Protein AF-A0A6P8HZR4-F1 (afdb_monomer)

Mean predicted aligned error: 15.95 Å

Solvent-accessible surface area (backbone atoms only — not comparable to full-atom values): 17659 Å² total; per-residue (Å²): 132,83,80,78,81,72,55,42,34,52,62,50,64,73,31,59,72,57,40,53,54,42,21,71,58,27,56,54,80,48,101,87,49,73,26,33,66,57,42,41,55,61,67,65,51,53,68,70,56,50,45,51,35,67,54,63,46,92,44,33,36,40,42,47,48,46,55,50,38,35,75,77,42,51,78,44,29,36,43,61,52,37,50,37,30,47,77,49,66,37,54,73,58,27,51,54,50,59,74,73,47,55,55,84,40,36,37,36,61,69,38,66,66,41,86,82,74,60,56,50,57,55,50,29,54,58,22,68,70,41,54,86,92,50,56,24,40,69,55,46,38,50,63,73,66,49,56,67,87,56,57,61,57,29,69,45,72,50,96,73,46,41,46,57,50,48,54,50,48,52,70,72,68,46,94,57,89,57,39,38,43,61,55,51,55,48,34,57,74,48,67,35,61,71,53,52,52,51,54,56,70,70,48,90,59,93,80,49,77,84,39,51,25,65,80,72,54,27,89,92,36,71,67,34,50,56,48,29,54,60,34,66,46,82,48,89,82,81,56,62,29,42,69,54,53,38,50,76,71,66,52,52,68,73,55,53,61,69,47,45,61,84,80,73,76,87,80,80,32,46,37,53,45,49,48,48,48,39,36,73,79,39,58,84,42,30,48,67,56,53,44,55,27,32,55,74,58,64,35,60,70,50,43,51,53,51,50,76,74,70,111

Foldseek 3Di:
DPPDPFAWLVVVLPPPVLLVLLLVQALDDDPPAHHLLLLLVLVVPDPVLLVVLLPPLVQQLLLVLLVVCCVPPQQDFLLLLLVLCVVQVVVVLSVVSVVQDPRRDGCCVCPNVDPDDCSVVVLSVPQSPDDPPHHHSLSSCVSVPNDPLVSLVSNPRDVQQLLLVLVVCCCVPDPDQDFPVLVLVLCVVLVPVVLNVLLVVQDPDPDRGHHRCCVRCPRPDPSVVSSSSSQPDPPPPPRHHSLSVCVSVVNDVVVSVVSDDPPDDPPSGSSSSSSVCCCVVPRRHGVVSSLVSCVVSVVVVSNVSSVVPPD

pLDDT: mean 78.87, std 14.11, range [32.41, 95.62]

Nearest PDB structures (foldseek):
  5m0j-assembly1_B  TM=1.256E-01  e=2.897E+00  Saccharomyces cerevisiae RM11-1a
  6ukj-assembly1_A  TM=1.061E-01  e=2.531E+00  Plasmodium falciparum 7G8
  7rtw-assembly1_B  TM=8.812E-02  e=4.154E+00  Mus musculus

Secondary structure (DSSP, 8-state):
-PPP-PPBHHHHHS-HHHHHHHHHHHS--BTTB--HHHHHHHTT--HHHHHHHH--GGG-HHHHHHHHHHHH-TT-BHHHHHHHHHHTT-HHHHHHHHHHS-TTSBHIIIIIS-SSS-HHHHHHHHHHS--TTS--HHHHHHHTT--HHHHHHHT-SSS--HHHHHHHHHHHH-SSPPBHHHHHHHHHHTT-HHHHHHHHHH--SS--TT-BHHHHS-TT-HHHHHHHHHHH---TTT---HHHHHHHTT--HHHHHHHS---S-TT--HHHHHHHHHHHH-TT-BHHHHHHHHHHTT-HHHHHHHHHHH-

Radius of gyration: 24.11 Å; Cα contacts (8 Å, |Δi|>4): 355; chains: 1; bounding box: 56×69×49 Å

Sequence (311 aa):
MPPKMSILIKCLNDNHSALEKLSKCLDREFPHIKCWLHFAEQMKIEKDVICQCRLYSEYSPTVKLFEFLKATRPELSVKELTSALEEMKRIDIQLMVFQTYKSEDKVSRVITDSCSDHVMDDIAQELDSASKPLGNWEKLAQNLGVPRDIYQRFAMYSDYNPTVALVRYLYTTSKKPILLKDFMDCFHKMGREDVLKKVKQIIKKEDMKDLNASEVLKVGSDDLQAIAVLLNEDIQGGVQGWRQLGNYFNVDSSIMDVLEPPKDKEVHSPTAKVISWLTAARPSTTIDDVAKALEKIKRYDALKILRSHFN

Organism: Actinia tenebrosa (NCBI:txid6105)

Structure (mmCIF, N/CA/C/O backbone):
data_AF-A0A6P8HZR4-F1
#
_entry.id   AF-A0A6P8HZR4-F1
#
loop_
_atom_site.group_PDB
_atom_site.id
_atom_site.type_symbol
_atom_site.label_atom_id
_atom_site.label_alt_id
_atom_site.label_comp_id
_atom_site.label_asym_id
_atom_site.label_entity_id
_atom_site.label_seq_id
_atom_site.pdbx_PDB_ins_code
_atom_site.Cartn_x
_atom_site.Cartn_y
_atom_site.Cartn_z
_atom_site.occupancy
_atom_site.B_iso_or_equiv
_atom_site.auth_seq_id
_atom_site.auth_comp_id
_atom_site.auth_asym_id
_atom_site.auth_atom_id
_atom_site.pdbx_PDB_model_num
ATOM 1 N N . MET A 1 1 ? 10.588 -47.885 -16.217 1.00 35.66 1 MET A N 1
ATOM 2 C CA . MET A 1 1 ? 10.689 -47.013 -15.026 1.00 35.66 1 MET A CA 1
ATOM 3 C C . MET A 1 1 ? 9.438 -46.155 -14.979 1.00 35.66 1 MET A C 1
ATOM 5 O O . MET A 1 1 ? 9.122 -45.581 -16.016 1.00 35.66 1 MET A O 1
ATOM 9 N N . PRO A 1 2 ? 8.694 -46.110 -13.863 1.00 32.41 2 PRO A N 1
ATOM 10 C CA . PRO A 1 2 ? 7.560 -45.201 -13.753 1.00 32.41 2 PRO A CA 1
ATOM 11 C C . PRO A 1 2 ? 8.075 -43.751 -13.804 1.00 32.41 2 PRO A C 1
ATOM 13 O O . PRO A 1 2 ? 9.174 -43.488 -13.305 1.00 32.41 2 PRO A O 1
ATOM 16 N N . PRO A 1 3 ? 7.341 -42.813 -14.424 1.00 40.09 3 PRO A N 1
ATOM 17 C CA . PRO A 1 3 ? 7.736 -41.412 -14.420 1.00 40.09 3 PRO A CA 1
ATOM 18 C C . PRO A 1 3 ? 7.732 -40.910 -12.971 1.00 40.09 3 PRO A C 1
ATOM 20 O O . PRO A 1 3 ? 6.750 -41.103 -12.253 1.00 40.09 3 PRO A O 1
ATOM 23 N N . LYS A 1 4 ? 8.834 -40.289 -12.525 1.00 50.50 4 LYS A N 1
ATOM 24 C CA . LYS A 1 4 ? 8.841 -39.490 -11.291 1.00 50.50 4 LYS A CA 1
ATOM 25 C C . LYS A 1 4 ? 7.658 -38.524 -11.390 1.00 50.50 4 LYS A C 1
ATOM 27 O O . LYS A 1 4 ? 7.623 -37.725 -12.322 1.00 50.50 4 LYS A O 1
ATOM 32 N N . MET A 1 5 ? 6.685 -38.629 -10.484 1.00 51.94 5 MET A N 1
ATOM 33 C CA . MET A 1 5 ? 5.627 -37.626 -10.363 1.00 51.94 5 MET A CA 1
ATOM 34 C C . MET A 1 5 ? 6.309 -36.284 -10.095 1.00 51.94 5 MET A C 1
ATOM 36 O O . MET A 1 5 ? 6.869 -36.074 -9.023 1.00 51.94 5 MET A O 1
ATOM 40 N N . SER A 1 6 ? 6.334 -35.414 -11.100 1.00 74.19 6 SER A N 1
ATOM 41 C CA . SER A 1 6 ? 6.896 -34.077 -10.974 1.00 74.19 6 SER A CA 1
ATOM 42 C C . SER A 1 6 ? 6.033 -33.271 -10.007 1.00 74.19 6 SER A C 1
ATOM 44 O O . SER A 1 6 ? 4.819 -33.170 -10.203 1.00 74.19 6 SER A O 1
ATOM 46 N N . ILE A 1 7 ? 6.644 -32.696 -8.974 1.00 87.94 7 ILE A N 1
ATOM 47 C CA . ILE A 1 7 ? 5.931 -31.867 -8.000 1.00 87.94 7 ILE A CA 1
ATOM 48 C C . ILE A 1 7 ? 5.425 -30.610 -8.716 1.00 87.94 7 ILE A C 1
ATOM 50 O O . ILE A 1 7 ? 6.193 -29.926 -9.395 1.00 87.94 7 ILE A O 1
ATOM 54 N N . LEU A 1 8 ? 4.131 -30.317 -8.587 1.00 91.44 8 LEU A N 1
ATOM 55 C CA . LEU A 1 8 ? 3.507 -29.156 -9.220 1.00 91.44 8 LEU A CA 1
ATOM 56 C C . LEU A 1 8 ? 3.901 -27.860 -8.505 1.00 91.44 8 LEU A C 1
ATOM 58 O O . LEU A 1 8 ? 4.108 -27.839 -7.292 1.00 91.44 8 LEU A O 1
ATOM 62 N N . ILE A 1 9 ? 3.921 -26.752 -9.247 1.00 90.31 9 ILE A N 1
ATOM 63 C CA . ILE A 1 9 ? 4.213 -25.410 -8.724 1.00 90.31 9 ILE A CA 1
ATOM 64 C C . ILE A 1 9 ? 3.269 -24.989 -7.591 1.00 90.31 9 ILE A C 1
ATOM 66 O O . ILE A 1 9 ? 3.672 -24.243 -6.701 1.00 90.31 9 ILE A O 1
ATOM 70 N N . LYS A 1 10 ? 2.049 -25.540 -7.558 1.00 88.88 10 LYS A N 1
ATOM 71 C CA . LYS A 1 10 ? 1.103 -25.337 -6.459 1.00 88.88 10 LYS A CA 1
ATOM 72 C C . LYS A 1 10 ? 1.717 -25.692 -5.099 1.00 88.88 10 LYS A C 1
ATOM 74 O O . LYS A 1 10 ? 1.516 -24.965 -4.139 1.00 88.88 10 LYS A O 1
ATOM 79 N N . CYS A 1 11 ? 2.539 -26.740 -5.021 1.00 88.81 11 CYS A N 1
ATOM 80 C CA . CYS A 1 11 ? 3.217 -27.114 -3.779 1.00 88.81 11 CYS A CA 1
ATOM 81 C C . CYS A 1 11 ? 4.237 -26.062 -3.314 1.00 88.81 11 CYS A C 1
ATOM 83 O O . CYS A 1 11 ? 4.460 -25.932 -2.114 1.00 88.81 11 CYS A O 1
ATOM 85 N N . LEU A 1 12 ? 4.848 -25.311 -4.240 1.00 87.56 12 LEU A N 1
ATOM 86 C CA . LEU A 1 12 ? 5.697 -24.164 -3.909 1.00 87.56 12 LEU A CA 1
ATOM 87 C C . LEU A 1 12 ? 4.858 -22.976 -3.430 1.00 87.56 12 LEU A C 1
ATOM 89 O O . LEU A 1 12 ? 5.234 -22.337 -2.454 1.00 87.56 12 LEU A O 1
ATOM 93 N N . ASN A 1 13 ? 3.723 -22.714 -4.082 1.00 83.62 13 ASN A N 1
ATOM 94 C CA . ASN A 1 13 ? 2.803 -21.647 -3.693 1.00 83.62 13 ASN A CA 1
ATOM 95 C C . ASN A 1 13 ? 2.197 -21.870 -2.294 1.00 83.62 13 ASN A C 1
ATOM 97 O O . ASN A 1 13 ? 2.087 -20.930 -1.515 1.00 83.62 13 ASN A O 1
ATOM 101 N N . ASP A 1 14 ? 1.864 -23.119 -1.960 1.00 83.75 14 ASP A N 1
ATOM 102 C CA . ASP A 1 14 ? 1.258 -23.496 -0.677 1.00 83.75 14 ASP A CA 1
ATOM 103 C C . ASP A 1 14 ? 2.305 -23.624 0.459 1.00 83.75 14 ASP A C 1
ATOM 105 O O . ASP A 1 14 ? 1.958 -23.683 1.639 1.00 83.75 14 ASP A O 1
ATOM 109 N N . ASN A 1 15 ? 3.606 -23.659 0.136 1.00 84.69 15 ASN A N 1
ATOM 110 C CA . ASN A 1 15 ? 4.687 -23.741 1.121 1.00 84.69 15 ASN A CA 1
ATOM 111 C C . ASN A 1 15 ? 5.247 -22.350 1.445 1.00 84.69 15 ASN A C 1
ATOM 113 O O . ASN A 1 15 ? 6.268 -21.926 0.895 1.00 84.69 15 ASN A O 1
ATOM 117 N N . HIS A 1 16 ? 4.606 -21.670 2.396 1.00 78.38 16 HIS A N 1
ATOM 118 C CA . HIS A 1 16 ? 4.969 -20.311 2.811 1.00 78.38 16 HIS A CA 1
ATOM 119 C C . HIS A 1 16 ? 6.457 -20.148 3.162 1.00 78.38 16 HIS A C 1
ATOM 121 O O . HIS A 1 16 ? 7.080 -19.184 2.732 1.00 78.38 16 HIS A O 1
ATOM 127 N N . SER A 1 17 ? 7.067 -21.111 3.866 1.00 80.62 17 SER A N 1
ATOM 128 C CA . SER A 1 17 ? 8.484 -21.020 4.259 1.00 80.62 17 SER A CA 1
ATOM 129 C C . SER A 1 17 ? 9.438 -21.098 3.064 1.00 80.62 17 SER A C 1
ATOM 131 O O . SER A 1 17 ? 10.440 -20.379 3.015 1.00 80.62 17 SER A O 1
ATOM 133 N N . ALA A 1 18 ? 9.149 -21.973 2.097 1.00 84.19 18 ALA A N 1
ATOM 134 C CA . ALA A 1 18 ? 9.956 -22.089 0.888 1.00 84.19 18 ALA A CA 1
ATOM 135 C C . ALA A 1 18 ? 9.795 -20.850 -0.002 1.00 84.19 18 ALA A C 1
ATOM 137 O O . ALA A 1 18 ? 10.793 -20.319 -0.493 1.00 84.19 18 ALA A O 1
ATOM 138 N N . LEU A 1 19 ? 8.554 -20.378 -0.163 1.00 83.69 19 LEU A N 1
ATOM 139 C CA . LEU A 1 19 ? 8.232 -19.207 -0.967 1.00 83.69 19 LEU A CA 1
ATOM 140 C C . LEU A 1 19 ? 8.875 -17.945 -0.393 1.00 83.69 19 LEU A C 1
ATOM 142 O O . LEU A 1 19 ? 9.585 -17.259 -1.111 1.00 83.69 19 LEU A O 1
ATOM 146 N N . GLU A 1 20 ? 8.745 -17.695 0.909 1.00 78.19 20 GLU A N 1
ATOM 147 C CA . GLU A 1 20 ? 9.327 -16.525 1.574 1.00 78.19 20 GLU A CA 1
ATOM 148 C C . GLU A 1 20 ? 10.859 -16.474 1.433 1.00 78.19 20 GLU A C 1
ATOM 150 O O . GLU A 1 20 ? 11.440 -15.426 1.132 1.00 78.19 20 GLU A O 1
ATOM 155 N N . LYS A 1 21 ? 11.545 -17.611 1.615 1.00 79.12 21 LYS A N 1
ATOM 156 C CA . LYS A 1 21 ? 13.003 -17.689 1.430 1.00 79.12 21 LYS A CA 1
ATOM 157 C C . LYS A 1 21 ? 13.397 -17.446 -0.024 1.00 79.12 21 LYS A C 1
ATOM 159 O O . LYS A 1 21 ? 14.390 -16.761 -0.274 1.00 79.12 21 LYS A O 1
ATOM 164 N N . LEU A 1 22 ? 12.637 -17.998 -0.969 1.00 83.69 22 LEU A N 1
ATOM 165 C CA . LEU A 1 22 ? 12.868 -17.814 -2.399 1.00 83.69 22 LEU A CA 1
ATOM 166 C C . LEU A 1 22 ? 12.647 -16.352 -2.814 1.00 83.69 22 LEU A C 1
ATOM 168 O O . LEU A 1 22 ? 13.480 -15.782 -3.513 1.00 83.69 22 LEU A O 1
ATOM 172 N N . SER A 1 23 ? 11.590 -15.728 -2.305 1.00 80.69 23 SER A N 1
ATOM 173 C CA . SER A 1 23 ? 11.267 -14.310 -2.451 1.00 80.69 23 SER A CA 1
ATOM 174 C C . SER A 1 23 ? 12.395 -13.415 -1.947 1.00 80.69 23 SER A C 1
ATOM 176 O O . SER A 1 23 ? 13.003 -12.684 -2.723 1.00 80.69 23 SER A O 1
ATOM 178 N N . LYS A 1 24 ? 12.812 -13.567 -0.683 1.00 74.88 24 LYS A N 1
ATOM 179 C CA . LYS A 1 24 ? 13.938 -12.804 -0.103 1.00 74.88 24 LYS A CA 1
ATOM 180 C C . LYS A 1 24 ? 15.238 -12.940 -0.901 1.00 74.88 24 LYS A C 1
ATOM 182 O O . LYS A 1 24 ? 16.079 -12.040 -0.875 1.00 74.88 24 LYS A O 1
ATOM 187 N N . CYS A 1 25 ? 15.412 -14.074 -1.572 1.00 77.88 25 CYS A N 1
ATOM 188 C CA . CYS A 1 25 ? 16.560 -14.379 -2.409 1.00 77.88 25 CYS A CA 1
ATOM 189 C C . CYS A 1 25 ? 16.471 -13.673 -3.776 1.00 77.88 25 CYS A C 1
ATOM 191 O O . CYS A 1 25 ? 17.450 -13.066 -4.211 1.00 77.88 25 CYS A O 1
ATOM 193 N N . LEU A 1 26 ? 15.328 -13.734 -4.460 1.00 79.31 26 LEU A N 1
ATOM 194 C CA . LEU A 1 26 ? 15.177 -13.278 -5.848 1.00 79.31 26 LEU A CA 1
ATOM 195 C C . LEU A 1 26 ? 14.685 -11.836 -5.994 1.00 79.31 26 LEU A C 1
ATOM 197 O O . LEU A 1 26 ? 15.024 -11.195 -6.987 1.00 79.31 26 LEU A O 1
ATOM 201 N N . ASP A 1 27 ? 13.937 -11.320 -5.023 1.00 75.94 27 ASP A N 1
ATOM 202 C CA . ASP A 1 27 ? 13.337 -9.982 -5.088 1.00 75.94 27 ASP A CA 1
ATOM 203 C C . ASP A 1 27 ? 14.374 -8.862 -4.943 1.00 75.94 27 ASP A C 1
ATOM 205 O O . ASP A 1 27 ? 14.131 -7.734 -5.354 1.00 75.94 27 ASP A O 1
ATOM 209 N N . ARG A 1 28 ? 15.554 -9.160 -4.385 1.00 61.59 28 ARG A N 1
ATOM 210 C CA . ARG A 1 28 ? 16.640 -8.182 -4.271 1.00 61.59 28 ARG A CA 1
ATOM 211 C C . ARG A 1 28 ? 17.344 -7.998 -5.609 1.00 61.59 28 ARG A C 1
ATOM 213 O O . ARG A 1 28 ? 17.929 -8.940 -6.149 1.00 61.59 28 ARG A O 1
ATOM 220 N N . GLU A 1 29 ? 17.345 -6.766 -6.097 1.00 59.44 29 GLU A N 1
ATOM 221 C CA . GLU A 1 29 ? 18.035 -6.384 -7.323 1.00 59.44 29 GLU A CA 1
ATOM 222 C C . GLU A 1 29 ? 19.455 -5.909 -7.006 1.00 59.44 29 GLU A C 1
ATOM 224 O O . GLU A 1 29 ? 19.665 -5.001 -6.205 1.00 59.44 29 GLU A O 1
ATOM 229 N N . PHE A 1 30 ? 20.450 -6.550 -7.621 1.00 48.81 30 PHE A N 1
ATOM 230 C CA . PHE A 1 30 ? 21.843 -6.114 -7.565 1.00 48.81 30 PHE A CA 1
ATOM 231 C C . PHE A 1 30 ? 22.369 -5.955 -8.996 1.00 48.81 30 PHE A C 1
ATOM 233 O O . PHE A 1 30 ? 22.060 -6.807 -9.833 1.00 48.81 30 PHE A O 1
ATOM 240 N N . PRO A 1 31 ? 23.239 -4.967 -9.284 1.00 44.25 31 PRO A N 1
ATOM 241 C CA . PRO A 1 31 ? 23.708 -4.667 -10.646 1.00 44.25 31 PRO A CA 1
ATOM 242 C C . PRO A 1 31 ? 24.315 -5.847 -11.426 1.00 44.25 31 PRO A C 1
ATOM 244 O O . PRO A 1 31 ? 24.353 -5.839 -12.655 1.00 44.25 31 PRO A O 1
ATOM 247 N N . HIS A 1 32 ? 24.799 -6.879 -10.729 1.00 64.44 32 HIS A N 1
ATOM 248 C CA . HIS A 1 32 ? 25.482 -8.027 -11.333 1.00 64.44 32 HIS A CA 1
ATOM 249 C C . HIS A 1 32 ? 24.846 -9.382 -10.989 1.00 64.44 32 HIS A C 1
ATOM 251 O O . HIS A 1 32 ? 25.402 -10.422 -11.340 1.00 64.44 32 HIS A O 1
ATOM 257 N N . ILE A 1 33 ? 23.683 -9.397 -10.324 1.00 58.59 33 ILE A N 1
ATOM 258 C CA . ILE A 1 33 ? 22.990 -10.631 -9.930 1.00 58.59 33 ILE A CA 1
ATOM 259 C C . ILE A 1 33 ? 21.597 -10.640 -10.552 1.00 58.59 33 ILE A C 1
ATOM 261 O O . ILE A 1 33 ? 20.818 -9.705 -10.406 1.00 58.59 33 ILE A O 1
ATOM 265 N N . LYS A 1 34 ? 21.270 -11.730 -11.248 1.00 74.31 34 LYS A N 1
ATOM 266 C CA . LYS A 1 34 ? 19.967 -11.909 -11.891 1.00 74.31 34 LYS A CA 1
ATOM 267 C C . LYS A 1 34 ? 18.861 -12.069 -10.835 1.00 74.31 34 LYS A C 1
ATOM 269 O O . LYS A 1 34 ? 18.931 -12.966 -9.997 1.00 74.31 34 LYS A O 1
ATOM 274 N N . CYS A 1 35 ? 17.867 -11.187 -10.866 1.00 79.69 35 CYS A N 1
ATOM 275 C CA . CYS A 1 35 ? 16.742 -11.117 -9.924 1.00 79.69 35 CYS A CA 1
ATOM 276 C C . CYS A 1 35 ? 15.463 -11.809 -10.445 1.00 79.69 35 CYS A C 1
ATOM 278 O O . CYS A 1 35 ? 15.474 -12.475 -11.485 1.00 79.69 35 CYS A O 1
ATOM 280 N N . TRP A 1 36 ? 14.359 -11.620 -9.720 1.00 87.06 36 TRP A N 1
ATOM 281 C CA . TRP A 1 36 ? 13.009 -12.095 -10.034 1.00 87.06 36 TRP A CA 1
ATOM 282 C C . TRP A 1 36 ? 12.555 -11.769 -11.468 1.00 87.06 36 TRP A C 1
ATOM 284 O O . TRP A 1 36 ? 11.903 -12.598 -12.098 1.00 87.06 36 TRP A O 1
ATOM 294 N N . LEU A 1 37 ? 12.940 -10.608 -12.015 1.00 82.69 37 LEU A N 1
ATOM 295 C CA . LEU A 1 37 ? 12.569 -10.189 -13.370 1.00 82.69 37 LEU A CA 1
ATOM 296 C C . LEU A 1 37 ? 13.108 -11.172 -14.411 1.00 82.69 37 LEU A C 1
ATOM 298 O O . LEU A 1 37 ? 12.375 -11.687 -15.249 1.00 82.69 37 LEU A O 1
ATOM 302 N N . HIS A 1 38 ? 14.390 -11.504 -14.290 1.00 88.00 38 HIS A N 1
ATOM 303 C CA . HIS A 1 38 ? 15.059 -12.453 -15.173 1.00 88.00 38 HIS A CA 1
ATOM 304 C C . HIS A 1 38 ? 14.497 -13.866 -15.008 1.00 88.00 38 HIS A C 1
ATOM 306 O O . HIS A 1 38 ? 14.437 -14.635 -15.967 1.00 88.00 38 HIS A O 1
ATOM 312 N N . PHE A 1 39 ? 14.077 -14.219 -13.790 1.00 92.12 39 PHE A N 1
ATOM 313 C CA . PHE A 1 39 ? 13.358 -15.463 -13.544 1.00 92.12 39 PHE A CA 1
ATOM 314 C C . PHE A 1 39 ? 12.008 -15.480 -14.284 1.00 92.12 39 PHE A C 1
ATOM 316 O O . PHE A 1 39 ? 11.718 -16.451 -14.982 1.00 92.12 39 PHE A O 1
ATOM 323 N N . ALA A 1 40 ? 11.225 -14.402 -14.214 1.00 86.25 40 ALA A N 1
ATOM 324 C CA . ALA A 1 40 ? 9.943 -14.277 -14.907 1.00 86.25 40 ALA A CA 1
ATOM 325 C C . ALA A 1 40 ? 10.095 -14.338 -16.440 1.00 86.25 40 ALA A C 1
ATOM 327 O O . ALA A 1 40 ? 9.369 -15.076 -17.113 1.00 86.25 40 ALA A O 1
ATOM 328 N N . GLU A 1 41 ? 11.097 -13.648 -16.989 1.00 87.38 41 GLU A N 1
ATOM 329 C CA . GLU A 1 41 ? 11.461 -13.718 -18.410 1.00 87.38 41 GLU A CA 1
ATOM 330 C C . GLU A 1 41 ? 11.858 -15.142 -18.821 1.00 87.38 41 GLU A C 1
ATOM 332 O O . GLU A 1 41 ? 11.417 -15.656 -19.852 1.00 87.38 41 GLU A O 1
ATOM 337 N N . GLN A 1 42 ? 12.645 -15.830 -17.989 1.00 94.88 42 GLN A N 1
ATOM 338 C CA . GLN A 1 42 ? 13.072 -17.201 -18.257 1.00 94.88 42 GLN A CA 1
ATOM 339 C C . GLN A 1 42 ? 11.909 -18.203 -18.203 1.00 94.88 42 GLN A C 1
ATOM 341 O O . GLN A 1 42 ? 11.916 -19.190 -18.951 1.00 94.88 42 GLN A O 1
ATOM 346 N N . MET A 1 43 ? 10.906 -17.928 -17.369 1.00 90.62 43 MET A N 1
ATOM 347 C CA . MET A 1 43 ? 9.628 -18.643 -17.320 1.00 90.62 43 MET A CA 1
ATOM 348 C C . MET A 1 43 ? 8.685 -18.256 -18.470 1.00 90.62 43 MET A C 1
ATOM 350 O O . MET A 1 43 ? 7.580 -18.794 -18.563 1.00 90.62 43 MET A O 1
ATOM 354 N N . LYS A 1 44 ? 9.120 -17.383 -19.390 1.00 91.06 44 LYS A N 1
ATOM 355 C CA . LYS A 1 44 ? 8.351 -16.911 -20.551 1.00 91.06 44 LYS A CA 1
ATOM 356 C C . LYS A 1 44 ? 7.009 -16.310 -20.138 1.00 91.06 44 LYS A C 1
ATOM 358 O O . LYS A 1 44 ? 5.975 -16.645 -20.720 1.00 91.06 44 LYS A O 1
ATOM 363 N N . ILE A 1 45 ? 7.008 -15.525 -19.069 1.00 78.94 45 ILE A N 1
ATOM 364 C CA . ILE A 1 45 ? 5.832 -14.761 -18.652 1.00 78.94 45 ILE A CA 1
ATOM 365 C C . ILE A 1 45 ? 5.691 -13.568 -19.600 1.00 78.94 45 ILE A C 1
ATOM 367 O O . ILE A 1 45 ? 6.690 -12.997 -20.040 1.00 78.94 45 ILE A O 1
ATOM 371 N N . GLU A 1 46 ? 4.458 -13.259 -19.989 1.00 71.75 46 GLU A N 1
ATOM 372 C CA . GLU A 1 46 ? 4.167 -12.173 -20.925 1.00 71.75 46 GLU A CA 1
ATOM 373 C C . GLU A 1 46 ? 4.523 -10.818 -20.300 1.00 71.75 46 GLU A C 1
ATOM 375 O O . GLU A 1 46 ? 4.491 -10.657 -19.079 1.00 71.75 46 GLU A O 1
ATOM 380 N N . LYS A 1 47 ? 4.938 -9.846 -21.122 1.00 59.28 47 LYS A N 1
ATOM 381 C CA . LYS A 1 47 ? 5.483 -8.574 -20.619 1.00 59.28 47 LYS A CA 1
ATOM 382 C C . LYS A 1 47 ? 4.462 -7.776 -19.812 1.00 59.28 47 LYS A C 1
ATOM 384 O O . LYS A 1 47 ? 4.837 -7.161 -18.828 1.00 59.28 47 LYS A O 1
ATOM 389 N N . ASP A 1 48 ? 3.199 -7.808 -20.209 1.00 48.19 48 ASP A N 1
ATOM 390 C CA . ASP A 1 48 ? 2.069 -7.213 -19.493 1.00 48.19 48 ASP A CA 1
ATOM 391 C C . ASP A 1 48 ? 1.863 -7.853 -18.111 1.00 48.19 48 ASP A C 1
ATOM 393 O O . ASP A 1 48 ? 1.657 -7.145 -17.130 1.00 48.19 48 ASP A O 1
ATOM 397 N N . VAL A 1 49 ? 2.015 -9.173 -17.996 1.00 55.22 49 VAL A N 1
ATOM 398 C CA . VAL A 1 49 ? 1.953 -9.892 -16.717 1.00 55.22 49 VAL A CA 1
ATOM 399 C C . VAL A 1 49 ? 3.198 -9.635 -15.868 1.00 55.22 49 VAL A C 1
ATOM 401 O O . VAL A 1 49 ? 3.092 -9.482 -14.653 1.00 55.22 49 VAL A O 1
ATOM 404 N N . ILE A 1 50 ? 4.387 -9.556 -16.473 1.00 58.91 50 ILE A N 1
ATOM 405 C CA . ILE A 1 50 ? 5.612 -9.136 -15.775 1.00 58.91 50 ILE A CA 1
ATOM 406 C C . ILE A 1 50 ? 5.430 -7.717 -15.241 1.00 58.91 50 ILE A C 1
ATOM 408 O O . ILE A 1 50 ? 5.760 -7.468 -14.082 1.00 58.91 50 ILE A O 1
ATOM 412 N N . CYS A 1 51 ? 4.845 -6.823 -16.042 1.00 52.34 51 CYS A N 1
ATOM 413 C CA . CYS A 1 51 ? 4.417 -5.514 -15.586 1.00 52.34 51 CYS A CA 1
ATOM 414 C C . CYS A 1 51 ? 3.434 -5.662 -14.427 1.00 52.34 51 CYS A C 1
ATOM 416 O O . CYS A 1 51 ? 3.700 -5.074 -13.407 1.00 52.34 51 CYS A O 1
ATOM 418 N N . GLN A 1 52 ? 2.398 -6.503 -14.465 1.00 53.53 52 GLN A N 1
ATOM 419 C CA . GLN A 1 52 ? 1.489 -6.717 -13.316 1.00 53.53 52 GLN A CA 1
ATOM 420 C C . GLN A 1 52 ? 2.175 -7.269 -12.051 1.00 53.53 52 GLN A C 1
ATOM 422 O O . GLN A 1 52 ? 1.802 -6.946 -10.921 1.00 53.53 52 GLN A O 1
ATOM 427 N N . CYS A 1 53 ? 3.199 -8.104 -12.226 1.00 58.16 53 CYS A N 1
ATOM 428 C CA . CYS A 1 53 ? 4.020 -8.615 -11.130 1.00 58.16 53 CYS A CA 1
ATOM 429 C C . CYS A 1 53 ? 4.923 -7.520 -10.550 1.00 58.16 53 CYS A C 1
ATOM 431 O O . CYS A 1 53 ? 5.157 -7.514 -9.341 1.00 58.16 53 CYS 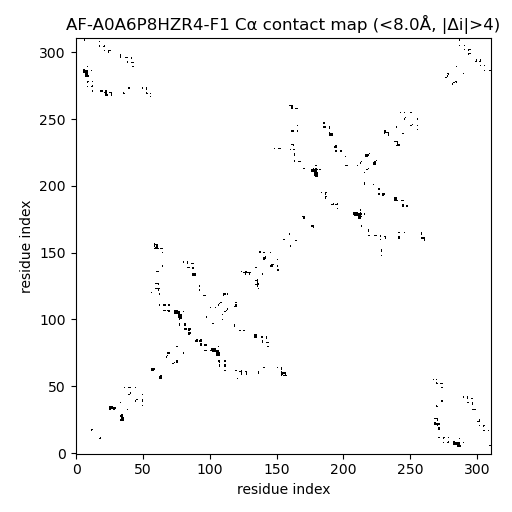A O 1
ATOM 433 N N . ARG A 1 54 ? 5.369 -6.586 -11.403 1.00 56.50 54 ARG A N 1
ATOM 434 C CA . ARG A 1 54 ? 6.064 -5.346 -11.038 1.00 56.50 54 ARG A CA 1
ATOM 435 C C . ARG A 1 54 ? 5.116 -4.322 -10.403 1.00 56.50 54 ARG A C 1
ATOM 437 O O . ARG A 1 54 ? 5.487 -3.682 -9.428 1.00 56.50 54 ARG A O 1
ATOM 444 N N . LEU A 1 55 ? 3.879 -4.238 -10.901 1.00 46.84 55 LEU A N 1
ATOM 445 C CA . LEU A 1 55 ? 2.762 -3.407 -10.455 1.00 46.84 55 LEU A CA 1
ATOM 446 C C . LEU A 1 55 ? 2.235 -3.983 -9.131 1.00 46.84 55 LEU A C 1
ATOM 448 O O . LEU A 1 55 ? 1.159 -4.564 -9.002 1.00 46.84 55 LEU A O 1
ATOM 452 N N . TYR A 1 56 ? 3.058 -3.833 -8.102 1.00 49.53 56 TYR A N 1
ATOM 453 C CA . TYR A 1 56 ? 2.628 -3.618 -6.728 1.00 49.53 56 TYR A CA 1
ATOM 454 C C . TYR A 1 56 ? 2.458 -2.101 -6.471 1.00 49.53 56 TYR A C 1
ATOM 456 O O . TYR A 1 56 ? 2.669 -1.615 -5.365 1.00 49.53 56 TYR A O 1
ATOM 464 N N . SER A 1 57 ? 2.080 -1.354 -7.518 1.00 48.56 57 SER A N 1
ATOM 465 C CA . SER A 1 57 ? 1.812 0.086 -7.537 1.00 48.56 57 SER A CA 1
ATOM 466 C C . SER A 1 57 ? 0.451 0.444 -6.913 1.00 48.56 57 SER A C 1
ATOM 468 O O . SER A 1 57 ? 0.271 1.555 -6.431 1.00 48.56 57 SER A O 1
ATOM 470 N N . GLU A 1 58 ? -0.484 -0.506 -6.805 1.00 47.28 58 GLU A N 1
ATOM 471 C CA . GLU A 1 58 ? -1.828 -0.284 -6.232 1.00 47.28 58 GLU A CA 1
ATOM 472 C C . GLU A 1 58 ? -1.813 0.096 -4.738 1.00 47.28 58 GLU A C 1
ATOM 474 O O . GLU A 1 58 ? -2.758 0.704 -4.229 1.00 47.28 58 GLU A O 1
ATOM 479 N N . TYR A 1 59 ? -0.723 -0.215 -4.029 1.00 54.84 59 TYR A N 1
ATOM 480 C CA . TYR A 1 59 ? -0.569 0.054 -2.596 1.00 54.84 59 TYR A CA 1
ATOM 481 C C . TYR A 1 59 ? 0.645 0.915 -2.248 1.00 54.84 59 TYR A C 1
ATOM 483 O O . TYR A 1 59 ? 0.828 1.209 -1.069 1.00 54.84 59 TYR A O 1
ATOM 491 N N . SER A 1 60 ? 1.441 1.341 -3.237 1.00 68.44 60 SER A N 1
ATOM 492 C CA . SER A 1 60 ? 2.527 2.297 -3.006 1.00 68.44 60 SER A CA 1
ATOM 493 C C . SER A 1 60 ? 1.924 3.650 -2.610 1.00 68.44 60 SER A C 1
ATOM 495 O O . SER A 1 60 ? 1.150 4.222 -3.389 1.00 68.44 60 SER A O 1
ATOM 497 N N . PRO A 1 61 ? 2.259 4.193 -1.426 1.00 75.12 61 PRO A N 1
ATOM 498 C CA . PRO A 1 61 ? 1.838 5.536 -1.053 1.00 75.12 61 PRO A CA 1
ATOM 499 C C . PRO A 1 61 ? 2.313 6.590 -2.059 1.00 75.12 61 PRO A C 1
ATOM 501 O O . PRO A 1 61 ? 1.564 7.516 -2.375 1.00 75.12 61 PRO A O 1
ATOM 504 N N . THR A 1 62 ? 3.515 6.414 -2.621 1.00 84.50 62 THR A N 1
ATOM 505 C CA . THR A 1 62 ? 4.030 7.265 -3.700 1.00 84.50 62 THR A CA 1
ATOM 506 C C . THR A 1 62 ? 3.187 7.158 -4.969 1.00 84.50 62 THR A C 1
ATOM 508 O O . THR A 1 62 ? 2.819 8.182 -5.539 1.00 84.50 62 THR A O 1
ATOM 511 N N . VAL A 1 63 ? 2.796 5.959 -5.406 1.00 80.94 63 VAL A N 1
ATOM 512 C CA . VAL A 1 63 ? 1.918 5.823 -6.583 1.00 80.94 63 VAL A CA 1
ATOM 513 C C . VAL A 1 63 ? 0.544 6.434 -6.335 1.00 80.94 63 VAL A C 1
ATOM 515 O O . VAL A 1 63 ? 0.063 7.201 -7.166 1.00 80.94 63 VAL A O 1
ATOM 518 N N . LYS A 1 64 ? -0.064 6.180 -5.172 1.00 82.69 64 LYS A N 1
ATOM 519 C CA . LYS A 1 64 ? -1.350 6.788 -4.790 1.00 82.69 64 LYS A CA 1
ATOM 520 C C . LYS A 1 64 ? -1.285 8.314 -4.780 1.00 82.69 64 LYS A C 1
ATOM 522 O O . LYS A 1 64 ? -2.225 8.969 -5.227 1.00 82.69 64 LYS A O 1
ATOM 527 N N . LEU A 1 65 ? -0.166 8.878 -4.323 1.00 89.38 65 LEU A N 1
ATOM 528 C CA . LEU A 1 65 ? 0.098 10.310 -4.401 1.00 89.38 65 LEU A CA 1
ATOM 529 C C . LEU A 1 65 ? 0.115 10.796 -5.857 1.00 89.38 65 LEU A C 1
ATOM 531 O O . LEU A 1 65 ? -0.536 11.791 -6.167 1.00 89.38 65 LEU A O 1
ATOM 535 N N . PHE A 1 66 ? 0.821 10.112 -6.756 1.00 90.06 66 PHE A N 1
ATOM 536 C CA . PHE A 1 66 ? 0.925 10.525 -8.159 1.00 90.06 66 PHE A CA 1
ATOM 537 C C . PHE A 1 66 ? -0.388 10.351 -8.936 1.00 90.06 66 PHE A C 1
ATOM 539 O O . PHE A 1 66 ? -0.717 11.215 -9.747 1.00 90.06 66 PHE A O 1
ATOM 546 N N . GLU A 1 67 ? -1.181 9.316 -8.653 1.00 87.75 67 GLU A N 1
ATOM 547 C CA . GLU A 1 67 ? -2.542 9.167 -9.195 1.00 87.75 67 GLU A CA 1
ATOM 548 C C . GLU A 1 67 ? -3.476 10.275 -8.689 1.00 87.75 67 GLU A C 1
ATOM 550 O O . GLU A 1 67 ? -4.214 10.891 -9.463 1.00 87.75 67 GLU A O 1
ATOM 555 N N . PHE A 1 68 ? -3.396 10.614 -7.398 1.00 89.56 68 PHE A N 1
ATOM 556 C CA . PHE A 1 68 ? -4.135 11.747 -6.844 1.00 89.56 68 PHE A CA 1
ATOM 557 C C . PHE A 1 68 ? -3.733 13.068 -7.512 1.00 89.56 68 PHE A C 1
ATOM 559 O O . PHE A 1 68 ? -4.596 13.875 -7.866 1.00 89.56 68 PHE A O 1
ATOM 566 N N . LEU A 1 69 ? -2.434 13.299 -7.715 1.00 92.06 69 LEU A N 1
ATOM 567 C CA . LEU A 1 69 ? -1.921 14.497 -8.383 1.00 92.06 69 LEU A CA 1
ATOM 568 C C . LEU A 1 69 ? -2.319 14.543 -9.857 1.00 92.06 69 LEU A C 1
ATOM 570 O O . LEU A 1 69 ? -2.660 15.610 -10.351 1.00 92.06 69 LEU A O 1
ATOM 574 N N . LYS A 1 70 ? -2.359 13.408 -10.553 1.00 90.19 70 LYS A N 1
ATOM 575 C CA . LYS A 1 70 ? -2.889 13.327 -11.917 1.00 90.19 70 LYS A CA 1
ATOM 576 C C . LYS A 1 70 ? -4.358 13.754 -11.972 1.00 90.19 70 LYS A C 1
ATOM 578 O O . LYS A 1 70 ? -4.729 14.523 -12.854 1.00 90.19 70 LYS A O 1
ATOM 583 N N . ALA A 1 71 ? -5.177 13.308 -11.019 1.00 88.25 71 ALA A N 1
ATOM 584 C CA . ALA A 1 71 ? -6.598 13.651 -10.965 1.00 88.25 71 ALA A CA 1
ATOM 585 C C . ALA A 1 71 ? -6.866 15.106 -10.535 1.00 88.25 71 ALA A C 1
ATOM 587 O O . ALA A 1 71 ? -7.788 15.741 -11.042 1.00 88.25 71 ALA A O 1
ATOM 588 N N . THR A 1 72 ? -6.081 15.641 -9.598 1.00 89.88 72 THR A N 1
ATOM 589 C CA . THR A 1 72 ? -6.343 16.954 -8.974 1.00 89.88 72 THR A CA 1
ATOM 590 C C . THR A 1 72 ? -5.486 18.088 -9.524 1.00 89.88 72 THR A C 1
ATOM 592 O O . THR A 1 72 ? -5.865 19.255 -9.429 1.00 89.88 72 THR A O 1
ATOM 595 N N . ARG A 1 73 ? -4.333 17.760 -10.110 1.00 91.62 73 ARG A N 1
ATOM 596 C CA . ARG A 1 73 ? -3.333 18.706 -10.611 1.00 91.62 73 ARG A CA 1
ATOM 597 C C . ARG A 1 73 ? -2.644 18.179 -11.888 1.00 91.62 73 ARG A C 1
ATOM 599 O O . ARG A 1 73 ? -1.416 18.097 -11.931 1.00 91.62 73 ARG A O 1
ATOM 606 N N . PRO A 1 74 ? -3.400 17.873 -12.962 1.00 89.94 74 PRO A N 1
ATOM 607 C CA . PRO A 1 74 ? -2.860 17.269 -14.190 1.00 89.94 74 PRO A CA 1
ATOM 608 C C . PRO A 1 74 ? -1.785 18.122 -14.878 1.00 89.94 74 PRO A C 1
ATOM 610 O O . PRO A 1 74 ? -0.957 17.597 -15.622 1.00 89.94 74 PRO A O 1
ATOM 613 N N . GLU A 1 75 ? -1.782 19.428 -14.601 1.00 91.50 75 GLU A N 1
ATOM 614 C CA . GLU A 1 75 ? -0.838 20.404 -15.137 1.00 91.50 75 GLU A CA 1
ATOM 615 C C . GLU A 1 75 ? 0.522 20.428 -14.427 1.00 91.50 75 GLU A C 1
ATOM 617 O O . GLU A 1 75 ? 1.405 21.149 -14.898 1.00 91.50 75 GLU A O 1
ATOM 622 N N . LEU A 1 76 ? 0.702 19.661 -13.341 1.00 94.50 76 LEU A N 1
ATOM 623 C CA . LEU A 1 76 ? 1.967 19.554 -12.611 1.00 94.50 76 LEU A CA 1
ATOM 624 C C . LEU A 1 76 ? 3.117 19.230 -13.576 1.00 94.50 76 LEU A C 1
ATOM 626 O O . LEU A 1 76 ? 3.127 18.188 -14.238 1.00 94.50 76 LEU A O 1
ATOM 630 N N . SER A 1 77 ? 4.083 20.140 -13.647 1.00 95.62 77 SER A N 1
ATOM 631 C CA . SER A 1 77 ? 5.267 20.003 -14.492 1.00 95.62 77 SER A CA 1
ATOM 632 C C . SER A 1 77 ? 6.379 19.219 -13.800 1.00 95.62 77 SER A C 1
ATOM 634 O O . SER A 1 77 ? 6.499 19.214 -12.571 1.00 95.62 77 SER A O 1
ATOM 636 N N . VAL A 1 78 ? 7.245 18.594 -14.598 1.00 94.25 78 VAL A N 1
ATOM 637 C CA . VAL A 1 78 ? 8.472 17.953 -14.109 1.00 94.25 78 VAL A CA 1
ATOM 638 C C . VAL A 1 78 ? 9.342 18.959 -13.352 1.00 94.25 78 VAL A C 1
ATOM 640 O O . VAL A 1 78 ? 9.890 18.616 -12.306 1.00 94.25 78 VAL A O 1
ATOM 643 N N . LYS A 1 79 ? 9.401 20.222 -13.798 1.00 94.12 79 LYS A N 1
ATOM 644 C CA . LYS A 1 79 ? 10.098 21.294 -13.074 1.00 94.12 79 LYS A CA 1
ATOM 645 C C . LYS A 1 79 ? 9.605 21.432 -11.632 1.00 94.12 79 LYS A C 1
ATOM 647 O O . LYS A 1 79 ? 10.414 21.394 -10.711 1.00 94.12 79 LYS A O 1
ATOM 652 N N . GLU A 1 80 ? 8.295 21.547 -11.424 1.00 94.56 80 GLU A N 1
ATOM 653 C CA . GLU A 1 80 ? 7.714 21.668 -10.079 1.00 94.56 80 GLU A CA 1
ATOM 654 C C . GLU A 1 80 ? 8.000 20.435 -9.211 1.00 94.56 80 GLU A C 1
ATOM 656 O O . GLU A 1 80 ? 8.339 20.582 -8.037 1.00 94.56 80 GLU A O 1
ATOM 661 N N . LEU A 1 81 ? 7.922 19.228 -9.785 1.00 95.12 81 LEU A N 1
ATOM 662 C CA . LEU A 1 81 ? 8.278 17.993 -9.082 1.00 95.12 81 LEU A CA 1
ATOM 663 C C . LEU A 1 81 ? 9.756 17.986 -8.661 1.00 95.12 81 LEU A C 1
ATOM 665 O O . LEU A 1 81 ? 10.068 17.686 -7.510 1.00 95.12 81 LEU A O 1
ATOM 669 N N . THR A 1 82 ? 10.669 18.352 -9.566 1.00 93.88 82 THR A N 1
ATOM 670 C CA . THR A 1 82 ? 12.110 18.400 -9.267 1.00 93.88 82 THR A CA 1
ATOM 671 C C . THR A 1 82 ? 12.451 19.440 -8.201 1.00 93.88 82 THR A C 1
ATOM 673 O O . THR A 1 82 ? 13.269 19.151 -7.333 1.00 93.88 82 THR A O 1
ATOM 676 N N . SER A 1 83 ? 11.785 20.600 -8.193 1.00 94.25 83 SER A N 1
ATOM 677 C CA . SER A 1 83 ? 11.945 21.596 -7.125 1.00 94.25 83 SER A CA 1
ATOM 678 C C . SER A 1 83 ? 11.464 21.065 -5.770 1.00 94.25 83 SER A C 1
ATOM 680 O O . SER A 1 83 ? 12.167 21.214 -4.774 1.00 94.25 83 SER A O 1
ATOM 682 N N . ALA A 1 84 ? 10.322 20.370 -5.724 1.00 94.25 84 ALA A N 1
ATOM 683 C CA . ALA A 1 84 ? 9.822 19.770 -4.485 1.00 94.25 84 ALA A CA 1
ATOM 684 C C . ALA A 1 84 ? 10.768 18.688 -3.925 1.00 94.25 84 ALA A C 1
ATOM 686 O O . ALA A 1 84 ? 10.938 18.598 -2.704 1.00 94.25 84 ALA A O 1
ATOM 687 N N . LEU A 1 85 ? 11.398 17.897 -4.806 1.00 93.06 85 LEU A N 1
ATOM 688 C CA . LEU A 1 85 ? 12.420 16.898 -4.459 1.00 93.06 85 LEU A CA 1
ATOM 689 C C . LEU A 1 85 ? 13.716 17.546 -3.940 1.00 93.06 85 LEU A C 1
ATOM 691 O O . LEU A 1 85 ? 14.301 17.065 -2.965 1.00 93.06 85 LEU A O 1
ATOM 695 N N . GLU A 1 86 ? 14.138 18.663 -4.536 1.00 91.75 86 GLU A N 1
ATOM 696 C CA . GLU A 1 86 ? 15.303 19.439 -4.093 1.00 91.75 86 GLU A CA 1
ATOM 697 C C . GLU A 1 86 ? 15.100 20.025 -2.689 1.00 91.75 86 GLU A C 1
ATOM 699 O O . GLU A 1 86 ? 15.968 19.895 -1.823 1.00 91.75 86 GLU A O 1
ATOM 704 N N . GLU A 1 87 ? 13.920 20.588 -2.417 1.00 92.19 87 GLU A N 1
ATOM 705 C CA . GLU A 1 87 ? 13.563 21.144 -1.106 1.00 92.19 87 GLU A CA 1
ATOM 706 C C . GLU A 1 87 ? 13.615 20.099 0.019 1.00 92.19 87 GLU A C 1
ATOM 708 O O . GLU A 1 87 ? 14.003 20.404 1.151 1.00 92.19 87 GLU A O 1
ATOM 713 N N . MET A 1 88 ? 13.260 18.845 -0.279 1.00 90.25 88 MET A N 1
ATOM 714 C CA . MET A 1 88 ? 13.392 17.719 0.656 1.00 90.25 88 MET A CA 1
ATOM 715 C C . MET A 1 88 ? 14.763 17.024 0.595 1.00 90.25 88 MET A C 1
ATOM 717 O O . MET A 1 88 ? 14.950 15.986 1.233 1.00 90.25 88 MET A O 1
ATOM 721 N N . LYS A 1 89 ? 15.728 17.609 -0.129 1.00 88.56 89 LYS A N 1
ATOM 722 C CA . LYS A 1 89 ? 17.113 17.141 -0.298 1.00 88.56 89 LYS A CA 1
ATOM 723 C C . LYS A 1 89 ? 17.243 15.755 -0.945 1.00 88.56 89 LYS A C 1
ATOM 725 O O . LYS A 1 89 ? 18.252 15.082 -0.738 1.00 88.56 89 LYS A O 1
ATOM 730 N N . ARG A 1 90 ? 16.258 15.329 -1.742 1.00 88.25 90 ARG A N 1
ATOM 731 C CA . ARG A 1 90 ? 16.297 14.088 -2.541 1.00 88.25 90 ARG A CA 1
ATOM 732 C C . ARG A 1 90 ? 16.912 14.341 -3.915 1.00 88.25 90 ARG A C 1
ATOM 734 O O . ARG A 1 90 ? 16.259 14.224 -4.950 1.00 88.25 90 ARG A O 1
ATOM 741 N N . ILE A 1 91 ? 18.189 14.726 -3.898 1.00 88.88 91 ILE A N 1
ATOM 742 C CA . ILE A 1 91 ? 18.971 15.030 -5.108 1.00 88.88 91 ILE A CA 1
ATOM 743 C C . ILE A 1 91 ? 19.142 13.782 -5.987 1.00 88.88 91 ILE A C 1
ATOM 745 O O . ILE A 1 91 ? 19.187 13.879 -7.208 1.00 88.88 91 ILE A O 1
ATOM 749 N N . ASP A 1 92 ? 19.190 12.605 -5.366 1.00 85.00 92 ASP A N 1
ATOM 750 C CA . ASP A 1 92 ? 19.217 11.298 -6.020 1.00 85.00 92 ASP A CA 1
ATOM 751 C C . ASP A 1 92 ? 18.033 11.105 -6.981 1.00 85.00 92 ASP A C 1
ATOM 753 O O . ASP A 1 92 ? 18.234 10.817 -8.161 1.00 85.00 92 ASP A O 1
ATOM 757 N N . ILE A 1 93 ? 16.810 11.359 -6.507 1.00 88.62 93 ILE A N 1
ATOM 758 C CA . ILE A 1 93 ? 15.596 11.252 -7.326 1.00 88.62 93 ILE A CA 1
ATOM 759 C C . ILE A 1 93 ? 15.497 12.433 -8.298 1.00 88.62 93 ILE A C 1
ATOM 761 O O . ILE A 1 93 ? 15.127 12.261 -9.458 1.00 88.62 93 ILE A O 1
ATOM 765 N N . GLN A 1 94 ? 15.853 13.641 -7.851 1.00 91.50 94 GLN A N 1
ATOM 766 C CA . GLN A 1 94 ? 15.826 14.838 -8.694 1.00 91.50 94 GLN A CA 1
ATOM 767 C C . GLN A 1 94 ? 16.665 14.651 -9.966 1.00 91.50 94 GLN A C 1
ATOM 769 O O . GLN A 1 94 ? 16.191 14.947 -11.063 1.00 91.50 94 GLN A O 1
ATOM 774 N N . LEU A 1 95 ? 17.896 14.149 -9.826 1.00 88.00 95 LEU A N 1
ATOM 775 C CA . LEU A 1 95 ? 18.795 13.911 -10.953 1.00 88.00 95 LEU A CA 1
ATOM 776 C C . LEU A 1 95 ? 18.239 12.848 -11.902 1.00 88.00 95 LEU A C 1
ATOM 778 O O . LEU A 1 95 ? 18.282 13.054 -13.111 1.00 88.00 95 LEU A O 1
ATOM 782 N N . MET A 1 96 ? 17.675 11.760 -11.369 1.00 87.19 96 MET A N 1
ATOM 783 C CA . MET A 1 96 ? 17.031 10.711 -12.167 1.00 87.19 96 MET A CA 1
ATOM 784 C C . MET A 1 96 ? 15.896 11.274 -13.033 1.00 87.19 96 MET A C 1
ATOM 786 O O . MET A 1 96 ? 15.851 11.042 -14.242 1.00 87.19 96 MET A O 1
ATOM 790 N N . VAL A 1 97 ? 15.004 12.068 -12.434 1.00 87.94 97 VAL A N 1
ATOM 791 C CA . VAL A 1 97 ? 13.865 12.667 -13.141 1.00 87.94 97 VAL A CA 1
ATOM 792 C C . VAL A 1 97 ? 14.335 13.686 -14.180 1.00 87.94 97 VAL A C 1
ATOM 794 O O . VAL A 1 97 ? 13.875 13.655 -15.319 1.00 87.94 97 VAL A O 1
ATOM 797 N N . PHE A 1 98 ? 15.280 14.559 -13.819 1.00 86.31 98 PHE A N 1
ATOM 798 C CA . PHE A 1 98 ? 15.793 15.603 -14.711 1.00 86.31 98 PHE A CA 1
ATOM 799 C C . PHE A 1 98 ? 16.592 15.047 -15.899 1.00 86.31 98 PHE A C 1
ATOM 801 O O . PHE A 1 98 ? 16.595 15.637 -16.976 1.00 86.31 98 PHE A O 1
ATOM 808 N N . GLN A 1 99 ? 17.281 13.916 -15.722 1.00 86.25 99 GLN A N 1
ATOM 809 C CA . GLN A 1 99 ? 18.003 13.246 -16.809 1.00 86.25 99 GLN A CA 1
ATOM 810 C C . GLN A 1 99 ? 17.066 12.528 -17.783 1.00 86.25 99 GLN A C 1
ATOM 812 O O . GLN A 1 99 ? 17.427 12.355 -18.947 1.00 86.25 99 GLN A O 1
ATOM 817 N N . THR A 1 100 ? 15.883 12.121 -17.318 1.00 85.69 100 THR A N 1
ATOM 818 C CA . THR A 1 100 ? 14.948 11.326 -18.122 1.00 85.69 100 THR A CA 1
ATOM 819 C C . THR A 1 100 ? 13.921 12.193 -18.852 1.00 85.69 100 THR A C 1
ATOM 821 O O . THR A 1 100 ? 13.584 11.907 -20.000 1.00 85.69 100 THR A O 1
ATOM 824 N N . TYR A 1 101 ? 13.455 13.281 -18.231 1.00 90.19 101 TYR A N 1
ATOM 825 C CA . TYR A 1 101 ? 12.351 14.097 -18.745 1.00 90.19 101 TYR A CA 1
ATOM 826 C C . TYR A 1 101 ? 12.701 15.578 -18.854 1.00 90.19 101 TYR A C 1
ATOM 828 O O . TYR A 1 101 ? 13.569 16.094 -18.150 1.00 90.19 101 TYR A O 1
ATOM 836 N N . LYS A 1 102 ? 11.992 16.294 -19.732 1.00 91.06 102 LYS A N 1
ATOM 837 C CA . LYS A 1 102 ? 12.172 17.739 -19.890 1.00 91.06 102 LYS A CA 1
ATOM 838 C C . LYS A 1 102 ? 11.405 18.489 -18.813 1.00 91.06 102 LYS A C 1
ATOM 840 O O . LYS A 1 102 ? 10.368 18.042 -18.335 1.00 91.06 102 LYS A O 1
ATOM 845 N N . SER A 1 103 ? 11.888 19.679 -18.466 1.00 90.00 103 SER A N 1
ATOM 846 C CA . SER A 1 103 ? 11.294 20.505 -17.406 1.00 90.00 103 SER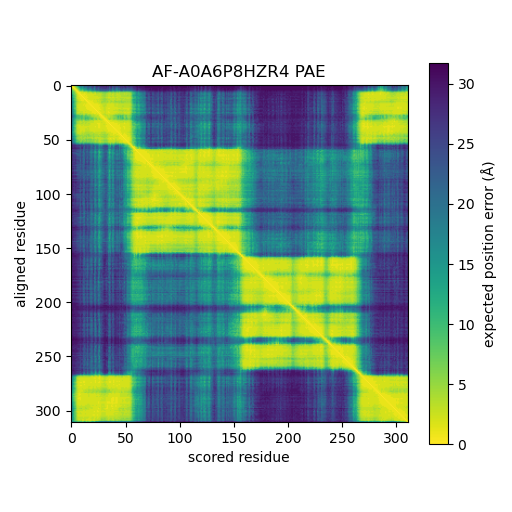 A CA 1
ATOM 847 C C . SER A 1 103 ? 9.834 20.883 -17.683 1.00 90.00 103 SER A C 1
ATOM 849 O O . SER A 1 103 ? 9.052 21.040 -16.745 1.00 90.00 103 SER A O 1
ATOM 851 N N . GLU A 1 104 ? 9.466 21.025 -18.958 1.00 90.94 104 GLU A N 1
ATOM 852 C CA . GLU A 1 104 ? 8.127 21.421 -19.401 1.00 90.94 104 GLU A CA 1
ATOM 853 C C . GLU A 1 104 ? 7.144 20.244 -19.481 1.00 90.94 104 GLU A C 1
ATOM 855 O O . GLU A 1 104 ? 5.940 20.466 -19.646 1.00 90.94 104 GLU A O 1
ATOM 860 N N . ASP A 1 105 ? 7.634 19.005 -19.371 1.00 92.56 105 ASP A N 1
ATOM 861 C CA . ASP A 1 105 ? 6.797 17.816 -19.473 1.00 92.56 105 ASP A CA 1
ATOM 862 C C . ASP A 1 105 ? 5.814 17.731 -18.299 1.00 92.56 105 ASP A C 1
ATOM 864 O O . ASP A 1 105 ? 6.083 18.169 -17.176 1.00 92.56 105 ASP A O 1
ATOM 868 N N . LYS A 1 106 ? 4.641 17.150 -18.563 1.00 93.81 106 LYS A N 1
ATOM 869 C CA . LYS A 1 106 ? 3.604 16.927 -17.551 1.00 93.81 106 LYS A CA 1
ATOM 870 C C . LYS A 1 106 ? 3.848 15.612 -16.831 1.00 93.81 106 LYS A C 1
ATOM 872 O O . LYS A 1 106 ? 3.854 14.566 -17.478 1.00 93.81 106 LYS A O 1
ATOM 877 N N . VAL A 1 107 ? 3.962 15.662 -15.503 1.00 91.38 107 VAL A N 1
ATOM 878 C CA . VAL A 1 107 ? 4.217 14.490 -14.644 1.00 91.38 107 VAL A CA 1
ATOM 879 C C . VAL A 1 107 ? 3.194 13.383 -14.895 1.00 91.38 107 VAL A C 1
ATOM 881 O O . VAL A 1 107 ? 3.573 12.227 -15.050 1.00 91.38 107 VAL A O 1
ATOM 884 N N . SER A 1 108 ? 1.917 13.751 -15.025 1.00 89.44 108 SER A N 1
ATOM 885 C CA . SER A 1 108 ? 0.819 12.828 -15.334 1.00 89.44 108 SER A CA 1
ATOM 886 C C . SER A 1 108 ? 1.102 11.968 -16.567 1.00 89.44 108 SER A C 1
ATOM 888 O O . SER A 1 108 ? 0.889 10.764 -16.538 1.00 89.44 108 SER A O 1
ATOM 890 N N . ARG A 1 109 ? 1.648 12.565 -17.629 1.00 86.12 109 ARG A N 1
ATOM 891 C CA . ARG A 1 109 ? 1.892 11.887 -18.903 1.00 86.12 109 ARG A CA 1
ATOM 892 C C . ARG A 1 109 ? 3.203 11.110 -18.926 1.00 86.12 109 ARG A C 1
ATOM 894 O O . ARG A 1 109 ? 3.238 10.015 -19.478 1.00 86.12 109 ARG A O 1
ATOM 901 N N . VAL A 1 110 ? 4.285 11.712 -18.430 1.00 84.94 110 VAL A N 1
ATOM 902 C CA . VAL A 1 110 ? 5.638 11.156 -18.610 1.00 84.94 110 VAL A CA 1
ATOM 903 C C . VAL A 1 110 ? 6.097 10.273 -17.460 1.00 84.94 110 VAL A C 1
ATOM 905 O O . VAL A 1 110 ? 6.975 9.450 -17.667 1.00 84.94 110 VAL A O 1
ATOM 908 N N . ILE A 1 111 ? 5.493 10.406 -16.278 1.00 83.81 111 ILE A N 1
ATOM 909 C CA . ILE A 1 111 ? 5.820 9.591 -15.104 1.00 83.81 111 ILE A CA 1
ATOM 910 C C . ILE A 1 111 ? 4.626 8.708 -14.740 1.00 83.81 111 ILE A C 1
ATOM 912 O O . ILE A 1 111 ? 4.757 7.492 -14.774 1.00 83.81 111 ILE A O 1
ATOM 916 N N . THR A 1 112 ? 3.459 9.293 -14.445 1.00 82.69 112 THR A N 1
ATOM 917 C CA . THR A 1 112 ? 2.310 8.528 -13.923 1.00 82.69 112 THR A CA 1
ATOM 918 C C . THR A 1 112 ? 1.734 7.550 -14.954 1.00 82.69 112 THR A C 1
ATOM 920 O O . THR A 1 112 ? 1.529 6.384 -14.641 1.00 82.69 112 THR A O 1
ATOM 923 N N . ASP A 1 113 ? 1.514 7.996 -16.194 1.00 77.56 113 ASP A N 1
ATOM 924 C CA . ASP A 1 113 ? 0.943 7.172 -17.273 1.00 77.56 113 ASP A CA 1
ATOM 925 C C . ASP A 1 113 ? 2.003 6.418 -18.094 1.00 77.56 113 ASP A C 1
ATOM 927 O O . ASP A 1 113 ? 1.669 5.631 -18.988 1.00 77.56 113 ASP A O 1
ATOM 931 N N . SER A 1 114 ? 3.290 6.662 -17.830 1.00 72.19 114 SER A N 1
ATOM 932 C CA . SER A 1 114 ? 4.371 6.073 -18.616 1.00 72.19 114 SER A CA 1
ATOM 933 C C . SER A 1 114 ? 4.603 4.620 -18.226 1.00 72.19 114 SER A C 1
ATOM 935 O O . SER A 1 114 ? 5.015 4.299 -17.116 1.00 72.19 114 SER A O 1
ATOM 937 N N . CYS A 1 115 ? 4.379 3.723 -19.184 1.00 54.44 115 CYS A N 1
ATOM 938 C CA . CYS A 1 115 ? 4.653 2.296 -19.027 1.00 54.44 115 CYS A CA 1
ATOM 939 C C . CYS A 1 115 ? 6.073 1.896 -19.473 1.00 54.44 115 CYS A C 1
ATOM 941 O O . CYS A 1 115 ? 6.418 0.719 -19.369 1.00 54.44 115 CYS A O 1
ATOM 943 N N . SER A 1 116 ? 6.875 2.814 -20.035 1.00 52.78 116 SER A N 1
ATOM 944 C CA . SER A 1 116 ? 8.110 2.456 -20.754 1.00 52.78 116 SER A CA 1
ATOM 945 C C . SER A 1 116 ? 9.404 2.621 -19.960 1.00 52.78 116 SER A C 1
ATOM 947 O O . SER A 1 116 ? 10.361 1.909 -20.255 1.00 52.78 116 SER A O 1
ATOM 949 N N . ASP A 1 117 ? 9.445 3.509 -18.962 1.00 61.41 117 ASP A N 1
ATOM 950 C CA . ASP A 1 117 ? 10.733 4.035 -18.479 1.00 61.41 117 ASP A CA 1
ATOM 951 C C . ASP A 1 117 ? 11.085 3.641 -17.037 1.00 61.41 117 ASP A C 1
ATOM 953 O O . ASP A 1 117 ? 12.151 4.008 -16.562 1.00 61.41 117 ASP A O 1
ATOM 957 N N . HIS A 1 118 ? 10.223 2.899 -16.331 1.00 69.44 118 HIS A N 1
ATOM 958 C CA . HIS A 1 118 ? 10.419 2.434 -14.940 1.00 69.44 118 HIS A CA 1
ATOM 959 C C . HIS A 1 118 ? 10.692 3.524 -13.883 1.00 69.44 118 HIS A C 1
ATOM 961 O O . HIS A 1 118 ? 10.724 3.221 -12.697 1.00 69.44 118 HIS A O 1
ATOM 967 N N . VAL A 1 119 ? 10.784 4.797 -14.277 1.00 78.44 119 VAL A N 1
ATOM 968 C CA . VAL A 1 119 ? 11.083 5.921 -13.382 1.00 78.44 119 VAL A CA 1
ATOM 969 C C . VAL A 1 119 ? 10.069 6.040 -12.249 1.00 78.44 119 VAL A C 1
ATOM 971 O O . VAL A 1 119 ? 10.446 6.338 -11.122 1.00 78.44 119 VAL A O 1
ATOM 974 N N . MET A 1 120 ? 8.784 5.786 -12.511 1.00 81.88 120 MET A N 1
ATOM 975 C CA . MET A 1 120 ? 7.773 5.813 -11.453 1.00 81.88 120 MET A CA 1
ATOM 976 C C . MET A 1 120 ? 8.024 4.741 -10.383 1.00 81.88 120 MET A C 1
ATOM 978 O O . MET A 1 120 ? 7.850 5.009 -9.194 1.00 81.88 120 MET A O 1
ATOM 982 N N . ASP A 1 121 ? 8.471 3.555 -10.798 1.00 69.19 121 ASP A N 1
ATOM 983 C CA . ASP A 1 121 ? 8.791 2.453 -9.890 1.00 69.19 121 ASP A CA 1
ATOM 984 C C . ASP A 1 121 ? 10.024 2.799 -9.044 1.00 69.19 121 ASP A C 1
ATOM 986 O O . ASP A 1 121 ? 10.006 2.615 -7.827 1.00 69.19 121 ASP A O 1
ATOM 990 N N . ASP A 1 122 ? 11.056 3.375 -9.668 1.00 73.12 122 ASP A N 1
ATOM 991 C CA . ASP A 1 122 ? 12.282 3.797 -8.988 1.00 73.12 122 ASP A CA 1
ATOM 992 C C . ASP A 1 122 ? 12.004 4.918 -7.971 1.00 73.12 122 ASP A C 1
ATOM 994 O O . ASP A 1 122 ? 12.434 4.840 -6.819 1.00 73.12 122 ASP A O 1
ATOM 998 N N . ILE A 1 123 ? 11.213 5.933 -8.352 1.00 80.88 123 ILE A N 1
ATOM 999 C CA . ILE A 1 123 ? 10.766 7.002 -7.444 1.00 80.88 123 ILE A CA 1
ATOM 1000 C C . ILE A 1 123 ? 9.995 6.404 -6.260 1.00 80.88 123 ILE A C 1
ATOM 1002 O O . ILE A 1 123 ? 10.252 6.765 -5.108 1.00 80.88 123 ILE A O 1
ATOM 1006 N N . ALA A 1 124 ? 9.045 5.505 -6.532 1.00 77.56 124 ALA A N 1
ATOM 1007 C CA . ALA A 1 124 ? 8.223 4.876 -5.506 1.00 77.56 124 ALA A CA 1
ATOM 1008 C C . ALA A 1 124 ? 9.064 4.047 -4.535 1.00 77.56 124 ALA A C 1
ATOM 1010 O O . ALA A 1 124 ? 8.944 4.217 -3.324 1.00 77.56 124 ALA A O 1
ATOM 1011 N N . GLN A 1 125 ? 9.970 3.215 -5.044 1.00 66.62 125 GLN A N 1
ATOM 1012 C CA . GLN A 1 125 ? 10.876 2.416 -4.226 1.00 66.62 125 GLN A CA 1
ATOM 1013 C C . GLN A 1 125 ? 11.718 3.297 -3.297 1.00 66.62 125 GLN A C 1
ATOM 1015 O O . GLN A 1 125 ? 11.830 3.028 -2.097 1.00 66.62 125 GLN A O 1
ATOM 1020 N N . GLU A 1 126 ? 12.281 4.368 -3.840 1.00 73.00 126 GLU A N 1
ATOM 1021 C CA . GLU A 1 126 ? 13.176 5.271 -3.131 1.00 73.00 126 GLU A CA 1
ATOM 1022 C C . GLU A 1 126 ? 12.470 6.149 -2.086 1.00 73.00 126 GLU A C 1
ATOM 1024 O O . GLU A 1 126 ? 13.063 6.504 -1.063 1.00 73.00 126 GLU A O 1
ATOM 1029 N N . LEU A 1 127 ? 11.206 6.512 -2.300 1.00 78.19 127 LEU A N 1
ATOM 1030 C CA . LEU A 1 127 ? 10.426 7.326 -1.362 1.00 78.19 127 LEU A CA 1
ATOM 1031 C C . LEU A 1 127 ? 9.651 6.499 -0.334 1.00 78.19 127 LEU A C 1
ATOM 1033 O O . LEU A 1 127 ? 9.511 6.950 0.807 1.00 78.19 127 LEU A O 1
ATOM 1037 N N . ASP A 1 128 ? 9.171 5.313 -0.707 1.00 75.88 128 ASP A N 1
ATOM 1038 C CA . ASP A 1 128 ? 8.415 4.423 0.180 1.00 75.88 128 ASP A CA 1
ATOM 1039 C C . ASP A 1 128 ? 9.331 3.722 1.193 1.00 75.88 128 ASP A C 1
ATOM 1041 O O . ASP A 1 128 ? 8.931 3.484 2.332 1.00 75.88 128 ASP A O 1
ATOM 1045 N N . SER A 1 129 ? 10.581 3.426 0.814 1.00 58.84 129 SER A N 1
ATOM 1046 C CA . SER A 1 129 ? 11.561 2.773 1.695 1.00 58.84 129 SER A CA 1
ATOM 1047 C C . SER A 1 129 ? 12.402 3.745 2.537 1.00 58.84 129 SER A C 1
ATOM 1049 O O . SER A 1 129 ? 13.144 3.309 3.423 1.00 58.84 129 SER A O 1
ATOM 1051 N N . ALA A 1 130 ? 12.284 5.056 2.299 1.00 64.56 130 ALA A N 1
ATOM 1052 C CA . ALA A 1 130 ? 13.091 6.072 2.963 1.00 64.56 130 ALA A CA 1
ATOM 1053 C C . ALA A 1 130 ? 12.811 6.158 4.472 1.00 64.56 130 ALA A C 1
ATOM 1055 O O . ALA A 1 130 ? 11.677 6.324 4.926 1.00 64.56 130 ALA A O 1
ATOM 1056 N N . SER A 1 131 ? 13.885 6.132 5.260 1.00 59.16 131 SER A N 1
ATOM 1057 C CA . SER A 1 131 ? 13.866 6.375 6.702 1.00 59.16 131 SER A CA 1
ATOM 1058 C C . SER A 1 131 ? 14.561 7.689 7.055 1.00 59.16 131 SER A C 1
ATOM 1060 O O . SER A 1 131 ? 15.446 8.159 6.336 1.00 59.16 131 SER A O 1
ATOM 1062 N N . LYS A 1 132 ? 14.233 8.258 8.221 1.00 55.41 132 LYS A N 1
ATOM 1063 C CA . LYS A 1 132 ? 14.919 9.452 8.741 1.00 55.41 132 LYS A CA 1
ATOM 1064 C C . LYS A 1 132 ? 16.448 9.248 8.746 1.00 55.41 132 LYS A C 1
ATOM 1066 O O . LYS A 1 132 ? 16.898 8.172 9.141 1.00 55.41 132 LYS A O 1
ATOM 1071 N N . PRO A 1 133 ? 17.249 10.261 8.355 1.00 64.12 133 PRO A N 1
ATOM 1072 C CA . PRO A 1 133 ? 16.874 11.661 8.113 1.00 64.12 133 PRO A CA 1
ATOM 1073 C C . PRO A 1 133 ? 16.437 11.993 6.671 1.00 64.12 133 PRO A C 1
ATOM 1075 O O . PRO A 1 133 ? 16.193 13.163 6.386 1.00 64.12 133 PRO A O 1
ATOM 1078 N N . LEU A 1 134 ? 16.351 11.013 5.766 1.00 71.62 134 LEU A N 1
ATOM 1079 C CA . LEU A 1 134 ? 15.963 11.240 4.370 1.00 71.62 134 LEU A CA 1
ATOM 1080 C C . LEU A 1 134 ? 14.466 11.560 4.258 1.00 71.62 134 LEU A C 1
ATOM 1082 O O . LEU A 1 134 ? 13.641 10.998 4.980 1.00 71.62 134 LEU A O 1
ATOM 1086 N N . GLY A 1 135 ? 14.117 12.473 3.349 1.00 76.69 135 GLY A N 1
ATOM 1087 C CA . GLY A 1 135 ? 12.725 12.768 3.027 1.00 76.69 135 GLY A CA 1
ATOM 1088 C C . GLY A 1 135 ? 12.057 11.585 2.315 1.00 76.69 135 GLY A C 1
ATOM 1089 O O . GLY A 1 135 ? 12.608 11.047 1.351 1.00 76.69 135 GLY A O 1
ATOM 1090 N N . ASN A 1 136 ? 10.869 11.211 2.784 1.00 82.38 136 ASN A N 1
ATOM 1091 C CA . ASN A 1 136 ? 10.031 10.145 2.234 1.00 82.38 136 ASN A CA 1
ATOM 1092 C C . ASN A 1 136 ? 8.836 10.720 1.447 1.00 82.38 136 ASN A C 1
ATOM 1094 O O . ASN A 1 136 ? 8.680 11.939 1.319 1.00 82.38 136 ASN A O 1
ATOM 1098 N N . TRP A 1 137 ? 7.971 9.841 0.946 1.00 88.25 137 TRP A N 1
ATOM 1099 C CA . TRP A 1 137 ? 6.783 10.215 0.171 1.00 88.25 137 TRP A CA 1
ATOM 1100 C C . TRP A 1 137 ? 5.834 11.187 0.902 1.00 88.25 137 TRP A C 1
ATOM 1102 O O . TRP A 1 137 ? 5.256 12.063 0.262 1.00 88.25 137 TRP A O 1
ATOM 1112 N N . GLU A 1 138 ? 5.703 11.108 2.235 1.00 87.19 138 GLU A N 1
ATOM 1113 C CA . GLU A 1 138 ? 4.871 12.043 3.015 1.00 87.19 138 GLU A CA 1
ATOM 1114 C C . GLU A 1 138 ? 5.412 13.468 2.925 1.00 87.19 138 GLU A C 1
ATOM 1116 O O . GLU A 1 138 ? 4.659 14.433 2.767 1.00 87.19 138 GLU A O 1
ATOM 1121 N N . LYS A 1 139 ? 6.740 13.611 3.006 1.00 88.19 139 LYS A N 1
ATOM 1122 C CA . LYS A 1 139 ? 7.391 14.912 2.886 1.00 88.19 139 LYS A CA 1
ATOM 1123 C C . LYS A 1 139 ? 7.247 15.473 1.473 1.00 88.19 139 LYS A C 1
ATOM 1125 O O . LYS A 1 139 ? 7.010 16.672 1.331 1.00 88.19 139 LYS A O 1
ATOM 1130 N N . LEU A 1 140 ? 7.316 14.615 0.453 1.00 92.88 140 LEU A N 1
ATOM 1131 C CA . LEU A 1 140 ? 7.033 15.013 -0.925 1.00 92.88 140 LEU A CA 1
ATOM 1132 C C . LEU A 1 140 ? 5.580 15.489 -1.081 1.00 92.88 140 LEU A C 1
ATOM 1134 O O . LEU A 1 140 ? 5.350 16.560 -1.637 1.00 92.88 140 LEU A O 1
ATOM 1138 N N . ALA A 1 141 ? 4.607 14.750 -0.540 1.00 91.12 141 ALA A N 1
ATOM 1139 C CA . ALA A 1 141 ? 3.193 15.127 -0.573 1.00 91.12 141 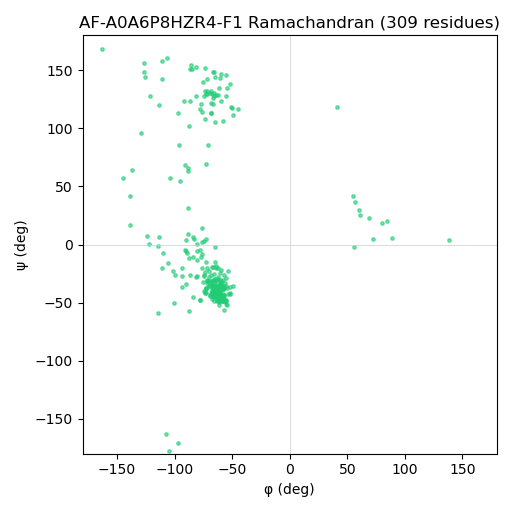ALA A CA 1
ATOM 1140 C C . ALA A 1 141 ? 2.956 16.510 0.058 1.00 91.12 141 ALA A C 1
ATOM 1142 O O . ALA A 1 141 ? 2.251 17.340 -0.516 1.00 91.12 141 ALA A O 1
ATOM 1143 N N . GLN A 1 142 ? 3.598 16.785 1.199 1.00 90.75 142 GLN A N 1
ATOM 1144 C CA . GLN A 1 142 ? 3.555 18.096 1.853 1.00 90.75 142 GLN A CA 1
ATOM 1145 C C . GLN A 1 142 ? 4.128 19.208 0.966 1.00 90.75 142 GLN A C 1
ATOM 1147 O O . GLN A 1 142 ? 3.481 20.241 0.806 1.00 90.75 142 GLN A O 1
ATOM 1152 N N . ASN A 1 143 ? 5.312 19.002 0.380 1.00 92.69 143 ASN A N 1
ATOM 1153 C CA . ASN A 1 143 ? 5.954 19.996 -0.488 1.00 92.69 143 ASN A CA 1
ATOM 1154 C C . ASN A 1 143 ? 5.134 20.256 -1.765 1.00 92.69 143 ASN A C 1
ATOM 1156 O O . ASN A 1 143 ? 5.097 21.374 -2.269 1.00 92.69 143 ASN A O 1
ATOM 1160 N N . LEU A 1 144 ? 4.409 19.248 -2.257 1.00 93.06 144 LEU A N 1
ATOM 1161 C CA . LEU A 1 144 ? 3.490 19.383 -3.391 1.00 93.06 144 LEU A CA 1
ATOM 1162 C C . LEU A 1 144 ? 2.126 19.987 -3.009 1.00 93.06 144 LEU A C 1
ATOM 1164 O O . LEU A 1 144 ? 1.274 20.175 -3.882 1.00 93.06 144 LEU A O 1
ATOM 1168 N N . GLY A 1 145 ? 1.924 20.332 -1.734 1.00 89.94 145 GLY A N 1
ATOM 1169 C CA . GLY A 1 145 ? 0.721 20.998 -1.235 1.00 89.94 145 GLY A CA 1
ATOM 1170 C C . GLY A 1 145 ? -0.468 20.066 -1.003 1.00 89.94 145 GLY A C 1
ATOM 1171 O O . GLY A 1 145 ? -1.600 20.541 -0.924 1.00 89.94 145 GLY A O 1
ATOM 1172 N N . VAL A 1 146 ? -0.249 18.752 -0.897 1.00 89.25 146 VAL A N 1
ATOM 1173 C CA . VAL A 1 146 ? -1.321 17.797 -0.590 1.00 89.25 146 VAL A CA 1
ATOM 1174 C C . VAL A 1 146 ? -1.693 17.904 0.896 1.00 89.25 146 VAL A C 1
ATOM 1176 O O . VAL A 1 146 ? -0.808 17.811 1.755 1.00 89.25 146 VAL A O 1
ATOM 1179 N N . PRO A 1 147 ? -2.984 18.086 1.240 1.00 85.81 147 PRO A N 1
ATOM 1180 C CA . PRO A 1 147 ? -3.423 18.155 2.629 1.00 85.81 147 PRO A CA 1
ATOM 1181 C C . PRO A 1 147 ? -3.099 16.884 3.422 1.00 85.81 147 PRO A C 1
ATOM 1183 O O . PRO A 1 147 ? -3.142 15.769 2.897 1.00 85.81 147 PRO A O 1
ATOM 1186 N N . ARG A 1 148 ? -2.803 17.051 4.715 1.00 77.62 148 ARG A N 1
ATOM 1187 C CA . ARG A 1 148 ? -2.387 15.954 5.604 1.00 77.62 148 ARG A CA 1
ATOM 1188 C C . ARG A 1 148 ? -3.416 14.839 5.728 1.00 77.62 148 ARG A C 1
ATOM 1190 O O . ARG A 1 148 ? -3.059 13.673 5.608 1.00 77.62 148 ARG A O 1
ATOM 1197 N N . ASP A 1 149 ? -4.678 15.198 5.892 1.00 70.94 149 ASP A N 1
ATOM 1198 C CA . ASP A 1 149 ? -5.799 14.262 5.992 1.00 70.94 149 ASP A CA 1
ATOM 1199 C C . ASP A 1 149 ? -6.033 13.443 4.711 1.00 70.94 149 ASP A C 1
ATOM 1201 O O . ASP A 1 149 ? -6.692 12.399 4.754 1.00 70.94 149 ASP A O 1
ATOM 1205 N N . ILE A 1 150 ? -5.499 13.912 3.579 1.00 78.25 150 ILE A N 1
ATOM 1206 C CA . ILE A 1 150 ? -5.534 13.219 2.295 1.00 78.25 150 ILE A CA 1
ATOM 1207 C C . ILE A 1 150 ? -4.339 12.279 2.173 1.00 78.25 150 ILE A C 1
ATOM 1209 O O . ILE A 1 150 ? -4.545 11.076 2.014 1.00 78.25 150 ILE A O 1
ATOM 1213 N N . TYR A 1 151 ? -3.100 12.776 2.296 1.00 79.75 151 TYR A N 1
ATOM 1214 C CA . TYR A 1 151 ? -1.938 11.915 2.052 1.00 79.75 151 TYR A CA 1
ATOM 1215 C C . TYR A 1 151 ? -1.767 10.821 3.109 1.00 79.75 151 TYR A C 1
ATOM 1217 O O . TYR A 1 151 ? -1.265 9.748 2.794 1.00 79.75 151 TYR A O 1
ATOM 1225 N N . GLN A 1 152 ? -2.258 11.014 4.336 1.00 73.44 152 GLN A N 1
ATOM 1226 C CA . GLN A 1 152 ? -2.274 9.951 5.348 1.00 73.44 152 GLN A CA 1
ATOM 1227 C C . GLN A 1 152 ? -3.090 8.725 4.919 1.00 73.44 152 GLN A C 1
ATOM 1229 O O . GLN A 1 152 ? -2.814 7.614 5.363 1.00 73.44 152 GLN A O 1
ATOM 1234 N N . ARG A 1 153 ? -4.065 8.890 4.016 1.00 71.12 153 ARG A N 1
ATOM 1235 C CA . ARG A 1 153 ? -4.830 7.766 3.453 1.00 71.12 153 ARG A CA 1
ATOM 1236 C C . ARG A 1 153 ? -4.006 6.959 2.453 1.00 71.12 153 ARG A C 1
ATOM 1238 O O . ARG A 1 153 ? -4.291 5.783 2.252 1.00 71.12 153 ARG A O 1
ATOM 1245 N N . PHE A 1 154 ? -2.976 7.555 1.849 1.00 73.94 154 PHE A N 1
ATOM 1246 C CA . PHE A 1 154 ? -2.092 6.854 0.915 1.00 73.94 154 PHE A CA 1
ATOM 1247 C C . PHE A 1 154 ? -1.215 5.824 1.632 1.00 73.94 154 PHE A C 1
ATOM 1249 O O . PHE A 1 154 ? -0.912 4.791 1.045 1.00 73.94 154 PHE A O 1
ATOM 1256 N N . ALA A 1 155 ? -0.911 6.048 2.918 1.00 62.59 155 ALA A N 1
ATOM 1257 C CA . ALA A 1 155 ? -0.195 5.104 3.779 1.00 62.59 155 ALA A CA 1
ATOM 1258 C C . ALA A 1 155 ? -0.966 3.799 4.045 1.00 62.59 155 ALA A C 1
ATOM 1260 O O . ALA A 1 155 ? -0.392 2.835 4.543 1.00 62.59 155 ALA A O 1
ATOM 1261 N N . MET A 1 156 ? -2.275 3.753 3.769 1.00 54.81 156 MET A N 1
ATOM 1262 C CA . MET A 1 156 ? -3.063 2.542 3.978 1.00 54.81 156 MET A CA 1
ATOM 1263 C C . MET A 1 156 ? -2.721 1.519 2.886 1.00 54.81 156 MET A C 1
ATOM 1265 O O . MET A 1 156 ? -3.091 1.678 1.722 1.00 54.81 156 MET A O 1
ATOM 1269 N N . TYR A 1 157 ? -2.010 0.456 3.270 1.00 50.12 157 TYR A N 1
ATOM 1270 C CA . TYR A 1 157 ? -1.525 -0.618 2.386 1.00 50.12 157 TYR A CA 1
ATOM 1271 C C . TYR A 1 157 ? -2.623 -1.575 1.890 1.00 50.12 157 TYR A C 1
ATOM 1273 O O . TYR A 1 157 ? -2.338 -2.562 1.224 1.00 50.12 157 TYR A O 1
ATOM 1281 N N . SER A 1 158 ? -3.884 -1.296 2.217 1.00 48.47 158 SER A N 1
ATOM 1282 C CA . SER A 1 158 ? -5.072 -1.942 1.658 1.00 48.47 158 SER A CA 1
ATOM 1283 C C . SER A 1 158 ? -6.306 -1.085 1.953 1.00 48.47 158 SER A C 1
ATOM 1285 O O . SER A 1 158 ? -6.251 -0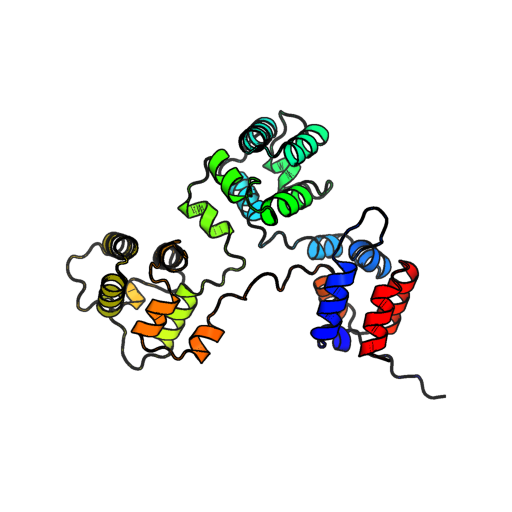.191 2.798 1.00 48.47 158 SER A O 1
ATOM 1287 N N . ASP A 1 159 ? -7.439 -1.394 1.319 1.00 52.62 159 ASP A N 1
ATOM 1288 C CA . ASP A 1 159 ? -8.752 -0.865 1.735 1.00 52.62 159 ASP A CA 1
ATOM 1289 C C . ASP A 1 159 ? -9.163 -1.369 3.136 1.00 52.62 159 ASP A C 1
ATOM 1291 O O . ASP A 1 159 ? -10.220 -1.010 3.665 1.00 52.62 159 ASP A O 1
ATOM 1295 N N . TYR A 1 160 ? -8.341 -2.227 3.751 1.00 58.41 160 TYR A N 1
ATOM 1296 C CA . TYR A 1 160 ? -8.541 -2.713 5.100 1.00 58.41 160 TYR A CA 1
ATOM 1297 C C . TYR A 1 160 ? -8.161 -1.636 6.116 1.00 58.41 160 TYR A C 1
ATOM 1299 O O . TYR A 1 160 ? -7.001 -1.261 6.283 1.00 58.41 160 TYR A O 1
ATOM 1307 N N . ASN A 1 161 ? -9.172 -1.165 6.836 1.00 71.38 161 ASN A N 1
ATOM 1308 C CA . ASN A 1 161 ? -9.023 -0.225 7.930 1.00 71.38 161 ASN A CA 1
ATOM 1309 C C . ASN A 1 161 ? -9.418 -0.924 9.244 1.00 71.38 161 ASN A C 1
ATOM 1311 O O . ASN A 1 161 ? -10.575 -1.339 9.372 1.00 71.38 161 ASN A O 1
ATOM 1315 N N . PRO A 1 162 ? -8.512 -1.040 10.231 1.00 75.06 162 PRO A N 1
ATOM 1316 C CA . PRO A 1 162 ? -8.779 -1.808 11.446 1.00 75.06 162 PRO A CA 1
ATOM 1317 C C . PRO A 1 162 ? -9.857 -1.182 12.337 1.00 75.06 162 PRO A C 1
ATOM 1319 O O . PRO A 1 162 ? -10.681 -1.908 12.887 1.00 75.06 162 PRO A O 1
ATOM 1322 N N . THR A 1 163 ? -9.955 0.152 12.409 1.00 85.75 163 THR A N 1
ATOM 1323 C CA . THR A 1 163 ? -11.094 0.809 13.074 1.00 85.75 163 THR A CA 1
ATOM 1324 C C . THR A 1 163 ? -12.416 0.457 12.388 1.00 85.75 163 THR A C 1
ATOM 1326 O O . THR A 1 163 ? -13.391 0.128 13.061 1.00 85.75 163 THR A O 1
ATOM 1329 N N . VAL A 1 164 ? -12.473 0.489 11.050 1.00 78.44 164 VAL A N 1
ATOM 1330 C CA . VAL A 1 164 ? -13.696 0.129 10.304 1.00 78.44 164 VAL A CA 1
ATOM 1331 C C . VAL A 1 164 ? -14.047 -1.346 10.514 1.00 78.44 164 VAL A C 1
ATOM 1333 O O . VAL A 1 164 ? -15.220 -1.679 10.690 1.00 78.44 164 VAL A O 1
ATOM 1336 N N . ALA A 1 165 ? -13.045 -2.227 10.529 1.00 71.38 165 ALA A N 1
ATOM 1337 C CA . ALA A 1 165 ? -13.219 -3.651 10.787 1.00 71.38 165 ALA A CA 1
ATOM 1338 C C . ALA A 1 165 ? -13.729 -3.916 12.214 1.00 71.38 165 ALA A C 1
ATOM 1340 O O . ALA A 1 165 ? -14.670 -4.690 12.387 1.00 71.38 165 ALA A O 1
ATOM 1341 N N . LEU A 1 166 ? -13.196 -3.209 13.215 1.00 82.06 166 LEU A N 1
ATOM 1342 C CA . LEU A 1 166 ? -13.671 -3.251 14.597 1.00 82.06 166 LEU A CA 1
ATOM 1343 C C . LEU A 1 166 ? -15.125 -2.777 14.713 1.00 82.06 166 LEU A C 1
ATOM 1345 O O . LEU A 1 166 ? -15.950 -3.472 15.297 1.00 82.06 166 LEU A O 1
ATOM 1349 N N . VAL A 1 167 ? -15.471 -1.628 14.128 1.00 81.94 167 VAL A N 1
ATOM 1350 C CA . VAL A 1 167 ? -16.851 -1.108 14.155 1.00 81.94 167 VAL A CA 1
ATOM 1351 C C . VAL A 1 167 ? -17.817 -2.088 13.484 1.00 81.94 167 VAL A C 1
ATOM 1353 O O . VAL A 1 167 ? -18.885 -2.377 14.026 1.00 81.94 167 VAL A O 1
ATOM 1356 N N . ARG A 1 168 ? -17.419 -2.677 12.349 1.00 79.88 168 ARG A N 1
ATOM 1357 C CA . ARG A 1 168 ? -18.180 -3.745 11.689 1.00 79.88 168 ARG A CA 1
ATOM 1358 C C . ARG A 1 168 ? -18.364 -4.952 12.612 1.00 79.88 168 ARG A C 1
ATOM 1360 O O . ARG A 1 168 ? -19.490 -5.422 12.765 1.00 79.88 168 ARG A O 1
ATOM 1367 N N . TYR A 1 169 ? -17.294 -5.427 13.250 1.00 75.88 169 TYR A N 1
ATOM 1368 C CA . TYR A 1 169 ? -17.351 -6.539 14.200 1.00 75.88 169 TYR A CA 1
ATOM 1369 C C . TYR A 1 169 ? -18.344 -6.254 15.335 1.00 75.88 169 TYR A C 1
ATOM 1371 O O . TYR A 1 169 ? -19.237 -7.065 15.585 1.00 75.88 169 TYR A O 1
ATOM 1379 N N . LEU A 1 170 ? -18.263 -5.074 15.953 1.00 82.56 170 LEU A N 1
ATOM 1380 C CA . LEU A 1 170 ? -19.145 -4.657 17.045 1.00 82.56 170 LEU A CA 1
ATOM 1381 C C . LEU A 1 170 ? -20.625 -4.663 16.634 1.00 82.56 170 LEU A C 1
ATOM 1383 O O . LEU A 1 170 ? -21.464 -5.195 17.360 1.00 82.56 170 LEU A O 1
ATOM 1387 N N . TYR A 1 171 ? -20.953 -4.143 15.449 1.00 83.38 171 TYR A N 1
ATOM 1388 C CA . TYR A 1 171 ? -22.335 -4.142 14.951 1.00 83.38 171 TYR A CA 1
ATOM 1389 C C . TYR A 1 171 ? -22.863 -5.538 14.639 1.00 83.38 171 TYR A C 1
ATOM 1391 O O . TYR A 1 171 ? -24.043 -5.804 14.847 1.00 83.38 171 TYR A O 1
ATOM 1399 N N . THR A 1 172 ? -22.004 -6.429 14.147 1.00 73.75 172 THR A N 1
ATOM 1400 C CA . THR A 1 172 ? -22.413 -7.789 13.759 1.00 73.75 172 THR A CA 1
ATOM 1401 C C . THR A 1 172 ? -22.514 -8.766 14.929 1.00 73.75 172 THR A C 1
ATOM 1403 O O . THR A 1 172 ? -23.297 -9.710 14.859 1.00 73.75 172 THR A O 1
ATOM 1406 N N . THR A 1 173 ? -21.743 -8.562 15.999 1.00 73.31 173 THR A N 1
ATOM 1407 C CA . THR A 1 173 ? -21.641 -9.520 17.116 1.00 73.31 173 THR A CA 1
ATOM 1408 C C . THR A 1 173 ? -22.366 -9.078 18.382 1.00 73.31 173 THR A C 1
ATOM 1410 O O . THR A 1 173 ? -22.641 -9.906 19.257 1.00 73.31 173 THR A O 1
ATOM 1413 N N . SER A 1 174 ? -22.725 -7.796 18.495 1.00 79.94 174 SER A N 1
ATOM 1414 C CA . SER A 1 174 ? -23.485 -7.311 19.641 1.00 79.94 174 SER A CA 1
ATOM 1415 C C . SER A 1 174 ? -24.920 -7.839 19.633 1.00 79.94 174 SER A C 1
ATOM 1417 O O . SER A 1 174 ? -25.660 -7.706 18.662 1.00 79.94 174 SER A O 1
ATOM 1419 N N . LYS A 1 175 ? -25.357 -8.383 20.775 1.00 81.00 175 LYS A N 1
ATOM 1420 C CA . LYS A 1 175 ? -26.745 -8.835 20.988 1.00 81.00 175 LYS A CA 1
ATOM 1421 C C . LYS A 1 175 ? -27.740 -7.678 21.135 1.00 81.00 175 LYS A C 1
ATOM 1423 O O . LYS A 1 175 ? -28.946 -7.907 21.108 1.00 81.00 175 LYS A O 1
ATOM 1428 N N . LYS A 1 176 ? -27.247 -6.458 21.362 1.00 85.69 176 LYS A N 1
ATOM 1429 C CA . LYS A 1 176 ? -28.049 -5.241 21.525 1.00 85.69 176 LYS A CA 1
ATOM 1430 C C . LYS A 1 176 ? -27.564 -4.159 20.558 1.00 85.69 176 LYS A C 1
ATOM 1432 O O . LYS A 1 176 ? -26.364 -4.109 20.282 1.00 85.69 176 LYS A O 1
ATOM 1437 N N . PRO A 1 177 ? -28.452 -3.274 20.079 1.00 84.88 177 PRO A N 1
ATOM 1438 C CA . PRO A 1 177 ? -28.032 -2.104 19.321 1.00 84.88 177 PRO A CA 1
ATOM 1439 C C . PRO A 1 177 ? -27.023 -1.293 20.133 1.00 84.88 177 PRO A C 1
ATOM 1441 O O . PRO A 1 177 ? -27.279 -0.978 21.294 1.00 84.88 177 PRO A O 1
ATOM 1444 N N . ILE A 1 178 ? -25.878 -0.990 19.528 1.00 89.88 178 ILE A N 1
ATOM 1445 C CA . ILE A 1 178 ? -24.872 -0.122 20.140 1.00 89.88 178 ILE A CA 1
ATOM 1446 C C . ILE A 1 178 ? -25.310 1.318 19.907 1.00 89.88 178 ILE A C 1
ATOM 1448 O O . ILE A 1 178 ? -25.606 1.708 18.772 1.00 89.88 178 ILE A O 1
ATOM 1452 N N . LEU A 1 179 ? -25.363 2.107 20.973 1.00 92.56 179 LEU A N 1
ATOM 1453 C CA . LEU A 1 179 ? -25.743 3.506 20.888 1.00 92.56 179 LEU A CA 1
ATOM 1454 C C . LEU A 1 179 ? -24.517 4.354 20.577 1.00 92.56 179 LEU A C 1
ATOM 1456 O O . LEU A 1 179 ? -23.387 4.043 20.954 1.00 92.56 179 LEU A O 1
ATOM 1460 N N . LEU A 1 180 ? -24.736 5.478 19.904 1.00 90.81 180 LEU A N 1
ATOM 1461 C CA . LEU A 1 180 ? -23.677 6.439 19.631 1.00 90.81 180 LEU A CA 1
ATOM 1462 C C . LEU A 1 180 ? -23.024 6.934 20.932 1.00 90.81 180 LEU A C 1
ATOM 1464 O O . LEU A 1 180 ? -21.811 7.140 20.979 1.00 90.81 180 LEU A O 1
ATOM 1468 N N . LYS A 1 181 ? -23.816 7.083 22.000 1.00 90.19 181 LYS A N 1
ATOM 1469 C CA . LYS A 1 181 ? -23.319 7.453 23.326 1.00 90.19 181 LYS A CA 1
ATOM 1470 C C . LYS A 1 181 ? -22.235 6.492 23.832 1.00 90.19 181 LYS A C 1
ATOM 1472 O O . LYS A 1 181 ? -21.273 6.962 24.427 1.00 90.19 181 LYS A O 1
ATOM 1477 N N . ASP A 1 182 ? -22.334 5.194 23.539 1.00 92.12 182 ASP A N 1
ATOM 1478 C CA . ASP A 1 182 ? -21.338 4.206 23.974 1.00 92.12 182 ASP A CA 1
ATOM 1479 C C . ASP A 1 182 ? -19.960 4.503 23.359 1.00 92.12 182 ASP A C 1
ATOM 1481 O O . ASP A 1 182 ? -18.942 4.474 24.051 1.00 92.12 182 ASP A O 1
ATOM 1485 N N . PHE A 1 183 ? -19.924 4.882 22.074 1.00 92.75 183 PHE A N 1
ATOM 1486 C CA . PHE A 1 183 ? -18.699 5.340 21.412 1.00 92.75 183 PHE A CA 1
ATOM 1487 C C . PHE A 1 183 ? -18.196 6.666 21.989 1.00 92.75 183 PHE A C 1
ATOM 1489 O O . PHE A 1 183 ? -17.005 6.798 22.261 1.00 92.75 183 PHE A O 1
ATOM 1496 N N . MET A 1 184 ? -19.088 7.635 22.213 1.00 91.69 184 MET A N 1
ATOM 1497 C CA . MET A 1 184 ? -18.724 8.946 22.766 1.00 91.69 184 MET A CA 1
ATOM 1498 C C . MET A 1 184 ? -18.116 8.830 24.170 1.00 91.69 184 MET A C 1
ATOM 1500 O O . MET A 1 184 ? -17.095 9.459 24.450 1.00 91.69 184 MET A O 1
ATOM 1504 N N . ASP A 1 185 ? -18.692 7.986 25.028 1.00 92.38 185 ASP A N 1
ATOM 1505 C CA . ASP A 1 185 ? -18.180 7.714 26.372 1.00 92.38 185 ASP A CA 1
ATOM 1506 C C . ASP A 1 185 ? -16.789 7.055 26.304 1.00 92.38 185 ASP A C 1
ATOM 1508 O O . ASP A 1 185 ? -15.908 7.386 27.103 1.00 92.38 185 ASP A O 1
ATOM 1512 N N . CYS A 1 186 ? -16.551 6.165 25.330 1.00 93.31 186 CYS A N 1
ATOM 1513 C CA . CYS A 1 186 ? -15.225 5.590 25.086 1.00 93.31 186 CYS A CA 1
ATOM 1514 C C . CYS A 1 186 ? -14.222 6.650 24.619 1.00 93.31 186 CYS A C 1
ATOM 1516 O O . CYS A 1 186 ? -13.146 6.759 25.199 1.00 93.31 186 CYS A O 1
ATOM 1518 N N . PHE A 1 187 ? -14.571 7.478 23.630 1.00 91.81 187 PHE A N 1
ATOM 1519 C CA . PHE A 1 187 ? -13.680 8.528 23.127 1.00 91.81 187 PHE A CA 1
ATOM 1520 C C . PHE A 1 187 ? -13.307 9.542 24.212 1.00 91.81 187 PHE A C 1
ATOM 1522 O O . PHE A 1 187 ? -12.155 9.970 24.274 1.00 91.81 187 PHE A O 1
ATOM 1529 N N . HIS A 1 188 ? -14.240 9.871 25.110 1.00 90.81 188 HIS A N 1
ATOM 1530 C CA . HIS A 1 188 ? -13.958 10.728 26.259 1.00 90.81 188 HIS A CA 1
ATOM 1531 C C . HIS A 1 188 ? -12.992 10.064 27.252 1.00 90.81 188 HIS A C 1
ATOM 1533 O O . HIS A 1 188 ? -12.016 10.687 27.661 1.00 90.81 188 HIS A O 1
ATOM 1539 N N . LYS A 1 189 ? -13.189 8.776 27.579 1.00 90.69 189 LYS A N 1
ATOM 1540 C CA . LYS A 1 189 ? -12.248 8.003 28.420 1.00 90.69 189 LYS A CA 1
ATOM 1541 C C . LYS A 1 189 ? -10.854 7.895 27.800 1.00 90.69 189 LYS A C 1
ATOM 1543 O O . LYS A 1 189 ? -9.865 7.922 28.525 1.00 90.69 189 LYS A O 1
ATOM 1548 N N . MET A 1 190 ? -10.789 7.804 26.474 1.00 89.25 190 MET A N 1
ATOM 1549 C CA . MET A 1 190 ? -9.546 7.772 25.702 1.00 89.25 190 MET A CA 1
ATOM 1550 C C . MET A 1 190 ? -8.870 9.149 25.579 1.00 89.25 190 MET A C 1
ATOM 1552 O O . MET A 1 190 ? -7.761 9.229 25.052 1.00 89.25 190 MET A O 1
ATOM 1556 N N . GLY A 1 191 ? -9.524 10.236 26.011 1.00 87.44 191 GLY A N 1
ATOM 1557 C CA . GLY A 1 191 ? -9.029 11.608 25.854 1.00 87.44 191 GLY A CA 1
ATOM 1558 C C . GLY A 1 191 ? -9.008 12.107 24.403 1.00 87.44 191 GLY A C 1
ATOM 1559 O O . GLY A 1 191 ? -8.247 13.013 24.069 1.00 87.44 191 GLY A O 1
ATOM 1560 N N . ARG A 1 192 ? -9.815 11.512 23.516 1.00 87.56 192 ARG A N 1
ATOM 1561 C CA . ARG A 1 192 ? -9.836 11.785 22.068 1.00 87.56 192 ARG A CA 1
ATOM 1562 C C . ARG A 1 192 ? -10.776 12.931 21.706 1.00 87.56 192 ARG A C 1
ATOM 1564 O O . ARG A 1 192 ? -11.788 12.747 21.026 1.00 87.56 192 ARG A O 1
ATOM 1571 N N . GLU A 1 193 ? -10.440 14.134 22.164 1.00 88.19 193 GLU A N 1
ATOM 1572 C CA . GLU A 1 193 ? -11.222 15.347 21.873 1.00 88.19 193 GLU A CA 1
ATOM 1573 C C . GLU A 1 193 ? -11.269 15.688 20.373 1.00 88.19 193 GLU A C 1
ATOM 1575 O O . GLU A 1 193 ? -12.249 16.252 19.881 1.00 88.19 193 GLU A O 1
ATOM 1580 N N . ASP A 1 194 ? -10.244 15.287 19.621 1.00 87.00 194 ASP A N 1
ATOM 1581 C CA . ASP A 1 194 ? -10.187 15.364 18.161 1.00 87.00 194 ASP A CA 1
ATOM 1582 C C . ASP A 1 194 ? -11.305 14.540 17.498 1.00 87.00 194 ASP A C 1
ATOM 1584 O O . ASP A 1 194 ? -12.048 15.051 16.652 1.00 87.00 194 ASP A O 1
ATOM 1588 N N . VAL A 1 195 ? -11.482 13.292 17.942 1.00 90.44 195 VAL A N 1
ATOM 1589 C CA . VAL A 1 195 ? -12.529 12.386 17.453 1.00 90.44 195 VAL A CA 1
ATOM 1590 C C . VAL A 1 195 ? -13.906 12.872 17.899 1.00 90.44 195 VAL A C 1
ATOM 1592 O O . VAL A 1 195 ? -14.822 12.952 17.080 1.00 90.44 195 VAL A O 1
ATOM 1595 N N . LEU A 1 196 ? -14.055 13.282 19.165 1.00 90.44 196 LEU A N 1
ATOM 1596 C CA . LEU A 1 196 ? -15.310 13.828 19.696 1.00 90.44 196 LEU A CA 1
ATOM 1597 C C . LEU A 1 196 ? -15.781 15.051 18.904 1.00 90.44 196 LEU A C 1
ATOM 1599 O O . LEU A 1 196 ? -16.960 15.155 18.556 1.00 90.44 196 LEU A O 1
ATOM 1603 N N . LYS A 1 197 ? -14.867 15.973 18.586 1.00 89.88 197 LYS A N 1
ATOM 1604 C CA . LYS A 1 197 ? -15.170 17.146 17.761 1.00 89.88 197 LYS A CA 1
ATOM 1605 C C . LYS A 1 197 ? -15.623 16.735 16.362 1.00 89.88 197 LYS A C 1
ATOM 1607 O O . LYS A 1 197 ? -16.587 17.308 15.856 1.00 89.88 197 LYS A O 1
ATOM 1612 N N . LYS A 1 198 ? -14.972 15.738 15.754 1.00 89.25 198 LYS A N 1
ATOM 1613 C CA . LYS A 1 198 ? -15.334 15.244 14.420 1.00 89.25 198 LYS A CA 1
ATOM 1614 C C . LYS A 1 198 ? -16.729 14.613 14.403 1.00 89.25 198 LYS A C 1
ATOM 1616 O O . LYS A 1 198 ? -17.531 14.953 13.541 1.00 89.25 198 LYS A O 1
ATOM 1621 N N . VAL A 1 199 ? -17.056 13.783 15.393 1.00 88.69 199 VAL A N 1
ATOM 1622 C CA . VAL A 1 199 ? -18.389 13.169 15.533 1.00 88.69 199 VAL A CA 1
ATOM 1623 C C . VAL A 1 199 ? -19.477 14.236 15.715 1.00 88.69 199 VAL A C 1
ATOM 1625 O O . VAL A 1 199 ? -20.505 14.192 15.042 1.00 88.69 199 VAL A O 1
ATOM 1628 N N . LYS A 1 200 ? -19.229 15.257 16.547 1.00 87.50 200 LYS A N 1
ATOM 1629 C CA . LYS A 1 200 ? -20.161 16.387 16.735 1.00 87.50 200 LYS A CA 1
ATOM 1630 C C . LYS A 1 200 ? -20.388 17.207 15.460 1.00 87.50 200 LYS A C 1
ATOM 1632 O O . LYS A 1 200 ? -21.463 17.764 15.296 1.00 87.50 200 LYS A O 1
ATOM 1637 N N . GLN A 1 201 ? -19.408 17.290 14.558 1.00 86.81 201 GLN A N 1
ATOM 1638 C CA . GLN A 1 201 ? -19.580 17.965 13.263 1.00 86.81 201 GLN A CA 1
ATOM 1639 C C . GLN A 1 201 ? -20.479 17.178 12.301 1.00 86.81 201 GLN A C 1
ATOM 1641 O O . GLN A 1 201 ? -21.164 17.782 11.478 1.00 86.81 201 GLN A O 1
ATOM 1646 N N . ILE A 1 202 ? -20.476 15.847 12.401 1.00 84.25 202 ILE A N 1
ATOM 1647 C CA . ILE A 1 202 ? -21.303 14.960 11.571 1.00 84.25 202 ILE A CA 1
ATOM 1648 C C . ILE A 1 202 ? -22.769 15.036 12.021 1.00 84.25 202 ILE A C 1
ATOM 1650 O O . ILE A 1 202 ? -23.691 15.108 11.205 1.00 84.25 202 ILE A O 1
ATOM 1654 N N . ILE A 1 203 ? -23.000 15.074 13.334 1.00 79.62 203 ILE A N 1
ATOM 1655 C CA . ILE A 1 203 ? -24.342 15.057 13.912 1.00 79.62 203 ILE A CA 1
ATOM 1656 C C . ILE A 1 203 ? -24.880 16.486 14.004 1.00 79.62 203 ILE A C 1
ATOM 1658 O O . ILE A 1 203 ? -24.572 17.236 14.921 1.00 79.62 203 ILE A O 1
ATOM 1662 N N . LYS A 1 204 ? -25.756 16.854 13.069 1.00 68.62 204 LYS A N 1
ATOM 1663 C CA . LYS A 1 204 ? -26.434 18.165 13.050 1.00 68.62 204 LYS A CA 1
ATOM 1664 C C . LYS A 1 204 ? -27.549 18.320 14.104 1.00 68.62 204 LYS A C 1
ATOM 1666 O O . LYS A 1 204 ? -28.256 19.322 14.081 1.00 68.62 204 LYS A O 1
ATOM 1671 N N . LYS A 1 205 ? -27.768 17.322 14.968 1.00 60.31 205 LYS A N 1
ATOM 1672 C CA . LYS A 1 205 ? -28.840 17.282 15.981 1.00 60.31 205 LYS A CA 1
ATOM 1673 C C . LYS A 1 205 ? -28.261 17.391 17.393 1.00 60.31 205 LYS A C 1
ATOM 1675 O O . LYS A 1 205 ? -27.223 16.804 17.678 1.00 60.31 205 LYS A O 1
ATOM 1680 N N . GLU A 1 206 ? -28.960 18.105 18.272 1.00 60.47 206 GLU A N 1
ATOM 1681 C CA . GLU A 1 206 ? -28.530 18.339 19.659 1.00 60.47 206 GLU A CA 1
ATOM 1682 C C . GLU A 1 206 ? -28.695 17.103 20.564 1.00 60.47 206 GLU A C 1
ATOM 1684 O O . GLU A 1 206 ? -27.909 16.927 21.495 1.00 60.47 206 GLU A O 1
ATOM 1689 N N . ASP A 1 207 ? -29.639 16.201 20.261 1.00 63.66 207 ASP A N 1
ATOM 1690 C CA . ASP A 1 207 ? -29.888 15.001 21.069 1.00 63.66 207 ASP A CA 1
ATOM 1691 C C . ASP A 1 207 ? -29.196 13.745 20.517 1.00 63.66 207 ASP A C 1
ATOM 1693 O O . ASP A 1 207 ? -29.545 13.221 19.458 1.00 63.66 207 ASP A O 1
ATOM 1697 N N . MET A 1 208 ? -28.212 13.247 21.277 1.00 66.94 208 MET A N 1
ATOM 1698 C CA . MET A 1 208 ? -27.350 12.109 20.908 1.00 66.94 208 MET A CA 1
ATOM 1699 C C . MET A 1 208 ? -27.596 10.834 21.728 1.00 66.94 208 MET A C 1
ATOM 1701 O O . MET A 1 208 ? -26.993 9.800 21.441 1.00 66.94 208 MET A O 1
ATOM 1705 N N . LYS A 1 209 ? -28.429 10.896 22.776 1.00 67.62 209 LYS A N 1
ATOM 1706 C CA . LYS A 1 209 ? -28.519 9.832 23.794 1.00 67.62 209 LYS A CA 1
ATOM 1707 C C . LYS A 1 209 ? -29.135 8.528 23.284 1.00 67.62 209 LYS A C 1
ATOM 1709 O O . LYS A 1 209 ? -28.696 7.475 23.735 1.00 67.62 209 LYS A O 1
ATOM 1714 N N . ASP A 1 210 ? -30.053 8.606 22.321 1.00 77.56 210 ASP A N 1
ATOM 1715 C CA . ASP A 1 210 ? -30.814 7.448 21.825 1.00 77.56 210 ASP A CA 1
ATOM 1716 C C . ASP A 1 210 ? -30.494 7.087 20.362 1.00 77.56 210 ASP A C 1
ATOM 1718 O O . ASP A 1 210 ? -31.132 6.214 19.776 1.00 77.56 210 ASP A O 1
ATOM 1722 N N . LEU A 1 211 ? -29.504 7.749 19.750 1.00 85.94 211 LEU A N 1
ATOM 1723 C CA . LEU A 1 211 ? -29.113 7.469 18.368 1.00 85.94 211 LEU A CA 1
ATOM 1724 C C . LEU A 1 211 ? -28.370 6.137 18.277 1.00 85.94 211 LEU A C 1
ATOM 1726 O O . LEU A 1 211 ? -27.381 5.908 18.980 1.00 85.94 211 LEU A O 1
ATOM 1730 N N . ASN A 1 212 ? -28.804 5.282 17.354 1.00 88.12 212 ASN A N 1
ATOM 1731 C CA . ASN A 1 212 ? -28.082 4.065 17.017 1.00 88.12 212 ASN A CA 1
ATOM 1732 C C . ASN A 1 212 ? -26.758 4.437 16.336 1.00 88.12 212 ASN A C 1
ATOM 1734 O O . ASN A 1 212 ? -26.735 5.207 15.374 1.00 88.12 212 ASN A O 1
ATOM 1738 N N . ALA A 1 213 ? -25.648 3.877 16.820 1.00 88.50 213 ALA A N 1
ATOM 1739 C CA . ALA A 1 213 ? -24.329 4.187 16.284 1.00 88.50 213 ALA A CA 1
ATOM 1740 C C . ALA A 1 213 ? -24.236 3.874 14.782 1.00 88.50 213 ALA A C 1
ATOM 1742 O O . ALA A 1 213 ? -23.619 4.638 14.051 1.00 88.50 213 ALA A O 1
ATOM 1743 N N . SER A 1 214 ? -24.893 2.811 14.307 1.00 85.75 214 SER A N 1
ATOM 1744 C CA . SER A 1 214 ? -24.832 2.379 12.900 1.00 85.75 214 SER A CA 1
ATOM 1745 C C . SER A 1 214 ? -25.476 3.349 11.897 1.00 85.75 214 SER A C 1
ATOM 1747 O O . SER A 1 214 ? -25.150 3.299 10.710 1.00 85.75 214 SER A O 1
ATOM 1749 N N . GLU A 1 215 ? -26.348 4.252 12.356 1.00 85.06 215 GLU A N 1
ATOM 1750 C CA . GLU A 1 215 ? -26.966 5.288 11.517 1.00 85.06 215 GLU A CA 1
ATOM 1751 C C . GLU A 1 215 ? -26.035 6.485 11.292 1.00 85.06 215 GLU A C 1
ATOM 1753 O O . GLU A 1 215 ? -26.132 7.165 10.272 1.00 85.06 215 GLU A O 1
ATOM 1758 N N . VAL A 1 216 ? -25.123 6.730 12.236 1.00 84.56 216 VAL A N 1
ATOM 1759 C CA . VAL A 1 216 ? -24.182 7.860 12.217 1.00 84.56 216 VAL A CA 1
ATOM 1760 C C . VAL A 1 216 ? -22.805 7.403 11.733 1.00 84.56 216 VAL A C 1
ATOM 1762 O O . VAL A 1 216 ? -22.231 7.971 10.810 1.00 84.56 216 VAL A O 1
ATOM 1765 N N . LEU A 1 217 ? -22.284 6.331 12.325 1.00 86.88 217 LEU A N 1
ATOM 1766 C CA . LEU A 1 217 ? -20.994 5.709 12.032 1.00 86.88 217 LEU A CA 1
ATOM 1767 C C . LEU A 1 217 ? -21.178 4.542 11.053 1.00 86.88 217 LEU A C 1
ATOM 1769 O O . LEU A 1 217 ? -20.801 3.398 11.313 1.00 86.88 217 LEU A O 1
ATOM 1773 N N . LYS A 1 218 ? -21.813 4.827 9.915 1.00 82.81 218 LYS A N 1
ATOM 1774 C CA . LYS A 1 218 ? -22.152 3.811 8.918 1.00 82.81 218 LYS A CA 1
ATOM 1775 C C . LYS A 1 218 ? -20.891 3.179 8.318 1.00 82.81 218 LYS A C 1
ATOM 1777 O O . LYS A 1 218 ? -20.017 3.864 7.794 1.00 82.81 218 LYS A O 1
ATOM 1782 N N . VAL A 1 219 ? -20.828 1.848 8.320 1.00 72.69 219 VAL A N 1
ATOM 1783 C CA . VAL A 1 219 ? -19.742 1.109 7.661 1.00 72.69 219 VAL A CA 1
ATOM 1784 C C . VAL A 1 219 ? -19.719 1.446 6.166 1.00 72.69 219 VAL A C 1
ATOM 1786 O O . VAL A 1 219 ? -20.717 1.253 5.473 1.00 72.69 219 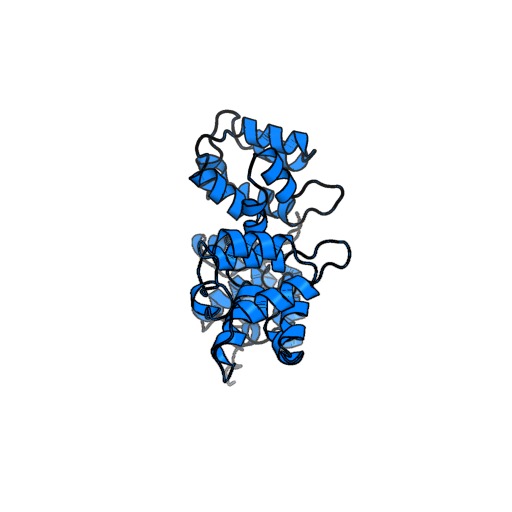VAL A O 1
ATOM 1789 N N . GLY A 1 220 ? -18.575 1.936 5.681 1.00 62.16 220 GLY A N 1
ATOM 1790 C CA . GLY A 1 220 ? -18.383 2.364 4.291 1.00 62.16 220 GLY A CA 1
ATOM 1791 C C . GLY A 1 220 ? -18.739 3.828 4.005 1.00 62.16 220 GLY A C 1
ATOM 1792 O O . GLY A 1 220 ? -18.723 4.213 2.841 1.00 62.16 220 GLY A O 1
ATOM 1793 N N . SER A 1 221 ? -19.072 4.642 5.016 1.00 77.19 221 SER A N 1
ATOM 1794 C CA . SER A 1 221 ? -19.218 6.091 4.835 1.00 77.19 221 SER A CA 1
ATOM 1795 C C . SER A 1 221 ? -17.881 6.828 4.947 1.00 77.19 221 SER A C 1
ATOM 1797 O O . SER A 1 221 ? -16.994 6.432 5.710 1.00 77.19 221 SER A O 1
ATOM 1799 N N . ASP A 1 222 ? -17.774 7.959 4.244 1.00 75.88 222 ASP A N 1
ATOM 1800 C CA . ASP A 1 222 ? -16.635 8.879 4.366 1.00 75.88 222 ASP A CA 1
ATOM 1801 C C . ASP A 1 222 ? -16.483 9.422 5.796 1.00 75.88 222 ASP A C 1
ATOM 1803 O O . ASP A 1 222 ? -15.367 9.644 6.266 1.00 75.88 222 ASP A O 1
ATOM 1807 N N . ASP A 1 223 ? -17.600 9.583 6.511 1.00 84.69 223 ASP A N 1
ATOM 1808 C CA . ASP A 1 223 ? -17.632 10.025 7.906 1.00 84.69 223 ASP A CA 1
ATOM 1809 C C . ASP A 1 223 ? -16.925 9.031 8.835 1.00 84.69 223 ASP A C 1
ATOM 1811 O O . ASP A 1 223 ? -16.063 9.422 9.630 1.00 84.69 223 ASP A O 1
ATOM 1815 N N . LEU A 1 224 ? -17.238 7.734 8.706 1.00 84.38 224 LEU A N 1
ATOM 1816 C CA . LEU A 1 224 ? -16.559 6.695 9.475 1.00 84.38 224 LEU A CA 1
ATOM 1817 C C . LEU A 1 224 ? -15.087 6.602 9.073 1.00 84.38 224 LEU A C 1
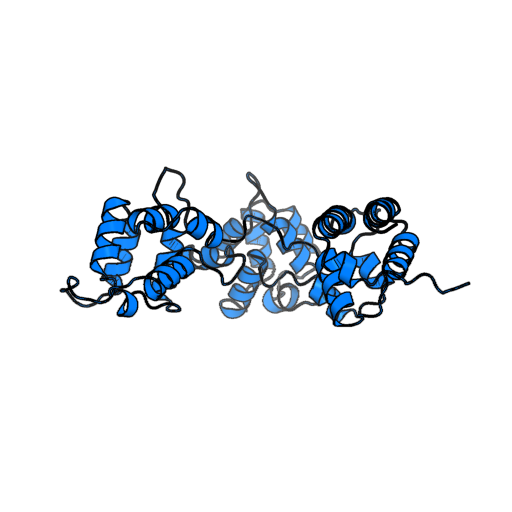ATOM 1819 O O . LEU A 1 224 ? -14.236 6.448 9.945 1.00 84.38 224 LEU A O 1
ATOM 1823 N N . GLN A 1 225 ? -14.769 6.739 7.783 1.00 78.12 225 GLN A N 1
ATOM 1824 C CA . GLN A 1 225 ? -13.383 6.713 7.319 1.00 78.12 225 GLN A CA 1
ATOM 1825 C C . GLN A 1 225 ? -12.5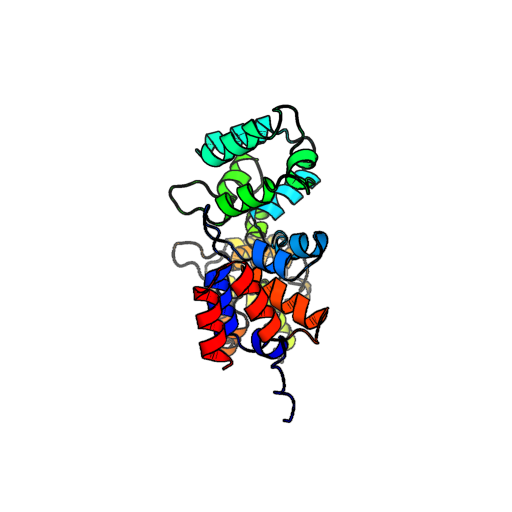69 7.872 7.909 1.00 78.12 225 GLN A C 1
ATOM 1827 O O . GLN A 1 225 ? -11.436 7.668 8.340 1.00 78.12 225 GLN A O 1
ATOM 1832 N N . ALA A 1 226 ? -13.143 9.074 7.991 1.00 83.38 226 ALA A N 1
ATOM 1833 C CA . ALA A 1 226 ? -12.482 10.231 8.586 1.00 83.38 226 ALA A CA 1
ATOM 1834 C C . ALA A 1 226 ? -12.217 10.042 10.089 1.00 83.38 226 ALA A C 1
ATOM 1836 O O . ALA A 1 226 ? -11.149 10.406 10.576 1.00 83.38 226 ALA A O 1
ATOM 1837 N N . ILE A 1 227 ? -13.160 9.441 10.821 1.00 88.12 227 ILE A N 1
ATOM 1838 C CA . ILE A 1 227 ? -12.969 9.067 12.231 1.00 88.12 227 ILE A CA 1
ATOM 1839 C C . ILE A 1 227 ? -11.909 7.968 12.368 1.00 88.12 227 ILE A C 1
ATOM 1841 O O . ILE A 1 227 ? -11.068 8.018 13.264 1.00 88.12 227 ILE A O 1
ATOM 1845 N N . ALA A 1 228 ? -11.925 6.993 11.464 1.00 84.44 228 ALA A N 1
ATOM 1846 C CA . ALA A 1 228 ? -10.991 5.883 11.463 1.00 84.44 228 ALA A CA 1
ATOM 1847 C C . ALA A 1 228 ? -9.548 6.327 11.200 1.00 84.44 228 ALA A C 1
ATOM 1849 O O . ALA A 1 228 ? -8.641 5.794 11.827 1.00 84.44 228 ALA A O 1
ATOM 1850 N N . VAL A 1 229 ? -9.325 7.324 10.335 1.00 80.88 229 VAL A N 1
ATOM 1851 C CA . VAL A 1 229 ? -7.998 7.940 10.154 1.00 80.88 229 VAL A CA 1
ATOM 1852 C C . VAL A 1 229 ? -7.468 8.452 11.491 1.00 80.88 229 VAL A C 1
ATOM 1854 O O . VAL A 1 229 ? -6.366 8.083 11.873 1.00 80.88 229 VAL A O 1
ATOM 1857 N N . LEU A 1 230 ? -8.278 9.201 12.247 1.00 86.62 230 LEU A N 1
ATOM 1858 C CA . LEU A 1 230 ? -7.878 9.706 13.562 1.00 86.62 230 LEU A CA 1
ATOM 1859 C C . LEU A 1 230 ? -7.567 8.557 14.535 1.00 86.62 230 LEU A C 1
ATOM 1861 O O . LEU A 1 230 ? -6.538 8.568 15.205 1.00 86.62 230 LEU A O 1
ATOM 1865 N N . LEU A 1 231 ? -8.443 7.557 14.642 1.00 86.94 231 LEU A N 1
ATOM 1866 C CA . LEU A 1 231 ? -8.285 6.456 15.604 1.00 86.94 231 LEU A CA 1
ATOM 1867 C C . LEU A 1 231 ? -7.140 5.488 15.270 1.00 86.94 231 LEU A C 1
ATOM 1869 O O . LEU A 1 231 ? -6.648 4.811 16.175 1.00 86.94 231 LEU A O 1
ATOM 1873 N N . ASN A 1 232 ? -6.726 5.432 14.003 1.00 81.06 232 ASN A N 1
ATOM 1874 C CA . ASN A 1 232 ? -5.603 4.621 13.538 1.00 81.06 232 ASN A CA 1
ATOM 1875 C C . ASN A 1 232 ? -4.250 5.339 13.651 1.00 81.06 232 ASN A C 1
ATOM 1877 O O . ASN A 1 232 ? -3.223 4.687 13.484 1.00 81.06 232 ASN A O 1
ATOM 1881 N N . GLU A 1 233 ? -4.218 6.651 13.907 1.00 72.88 233 GLU A N 1
ATOM 1882 C CA . GLU A 1 233 ? -2.959 7.340 14.180 1.00 72.88 233 GLU A CA 1
ATOM 1883 C C . GLU A 1 233 ? -2.385 6.886 15.527 1.00 72.88 233 GLU A C 1
ATOM 1885 O O . GLU A 1 233 ? -2.922 7.210 16.589 1.00 72.88 233 GLU A O 1
ATOM 1890 N N . ASP A 1 234 ? -1.241 6.199 15.481 1.00 53.59 234 ASP A N 1
ATOM 1891 C CA . ASP A 1 234 ? -0.354 6.065 16.634 1.00 53.59 234 ASP A CA 1
ATOM 1892 C C . ASP A 1 234 ? 0.305 7.424 16.888 1.00 53.59 234 ASP A C 1
ATOM 1894 O O . ASP A 1 234 ? 1.394 7.742 16.398 1.00 53.59 234 ASP A O 1
ATOM 1898 N N . ILE A 1 235 ? -0.384 8.283 17.638 1.00 52.00 235 ILE A N 1
ATOM 1899 C CA . ILE A 1 235 ? 0.197 9.553 18.060 1.00 52.00 235 ILE A CA 1
ATOM 1900 C C . ILE A 1 235 ? 1.308 9.225 19.063 1.00 52.00 235 ILE A C 1
ATOM 1902 O O . ILE A 1 235 ? 1.052 8.744 20.172 1.00 52.00 235 ILE A O 1
ATOM 1906 N N . GLN A 1 236 ? 2.558 9.502 18.672 1.00 40.50 236 GLN A N 1
ATOM 1907 C CA . GLN A 1 236 ? 3.706 9.484 19.578 1.00 40.50 236 GLN A CA 1
ATOM 1908 C C . GLN A 1 236 ? 3.366 10.309 20.829 1.00 40.50 236 GLN A C 1
ATOM 1910 O O . GLN A 1 236 ? 3.202 11.524 20.742 1.00 40.50 236 GLN A O 1
ATOM 1915 N N . GLY A 1 237 ? 3.226 9.644 21.980 1.00 51.19 237 GLY A N 1
ATOM 1916 C CA . GLY A 1 237 ? 2.814 10.294 23.231 1.00 51.19 237 GLY A CA 1
ATOM 1917 C C . GLY A 1 237 ? 1.803 9.535 24.098 1.00 51.19 237 GLY A C 1
ATOM 1918 O O . GLY A 1 237 ? 1.393 10.073 25.119 1.00 51.19 237 GLY A O 1
ATOM 1919 N N . GLY A 1 238 ? 1.409 8.305 23.742 1.00 57.03 238 GLY A N 1
ATOM 1920 C CA . GLY A 1 238 ? 0.536 7.477 24.592 1.00 57.03 238 GLY A CA 1
ATOM 1921 C C . GLY A 1 238 ? -0.960 7.761 24.433 1.00 57.03 238 GLY A C 1
ATOM 1922 O O . GLY A 1 238 ? -1.747 7.421 25.316 1.00 57.03 238 GLY A O 1
ATOM 1923 N N . VAL A 1 239 ? -1.363 8.373 23.316 1.00 66.69 239 VAL A N 1
ATOM 1924 C CA . VAL A 1 239 ? -2.779 8.560 22.986 1.00 66.69 239 VAL A CA 1
ATOM 1925 C C . VAL A 1 239 ? -3.382 7.215 22.589 1.00 66.69 239 VAL A C 1
ATOM 1927 O O . VAL A 1 239 ? -2.812 6.469 21.798 1.00 66.69 239 VAL A O 1
ATOM 1930 N N . GLN A 1 240 ? -4.541 6.897 23.156 1.00 82.00 240 GLN A N 1
ATOM 1931 C CA . GLN A 1 240 ? -5.221 5.630 22.926 1.00 82.00 240 GLN A CA 1
ATOM 1932 C C . GLN A 1 240 ? -5.853 5.586 21.522 1.00 82.00 240 GLN A C 1
ATOM 1934 O O . GLN A 1 240 ? -6.541 6.522 21.098 1.00 82.00 240 GLN A O 1
ATOM 1939 N N . GLY A 1 241 ? -5.614 4.490 20.801 1.00 87.25 241 GLY A N 1
ATOM 1940 C CA . GLY A 1 241 ? -6.083 4.260 19.436 1.00 87.25 241 GLY A CA 1
ATOM 1941 C C . GLY A 1 241 ? -7.206 3.227 19.357 1.00 87.25 241 GLY A C 1
ATOM 1942 O O . GLY A 1 241 ? -7.851 2.874 20.350 1.00 87.25 241 GLY A O 1
ATOM 1943 N N . TRP A 1 242 ? -7.439 2.709 18.155 1.00 89.12 242 TRP A N 1
ATOM 1944 C CA . TRP A 1 242 ? -8.497 1.730 17.880 1.00 89.12 242 TRP A CA 1
ATOM 1945 C C . TRP A 1 242 ? -8.387 0.444 18.720 1.00 89.12 242 TRP A C 1
ATOM 1947 O O . TRP A 1 242 ? -9.410 -0.136 19.090 1.00 89.12 242 TRP A O 1
ATOM 1957 N N . ARG A 1 243 ? -7.170 0.025 19.103 1.00 87.38 243 ARG A N 1
ATOM 1958 C CA . ARG A 1 243 ? -6.971 -1.125 20.001 1.00 87.38 243 ARG A CA 1
ATOM 1959 C C . ARG A 1 243 ? -7.606 -0.896 21.372 1.00 87.38 243 ARG A C 1
ATOM 1961 O O . ARG A 1 243 ? -8.302 -1.765 21.890 1.00 87.38 243 ARG A O 1
ATOM 1968 N N . GLN A 1 244 ? -7.417 0.287 21.951 1.00 90.81 244 GLN A N 1
ATOM 1969 C CA . GLN A 1 244 ? -8.025 0.633 23.234 1.00 90.81 244 GLN A CA 1
ATOM 1970 C C . GLN A 1 244 ? -9.538 0.795 23.122 1.00 90.81 244 GLN A C 1
ATOM 1972 O O . GLN A 1 244 ? -10.246 0.397 24.043 1.00 90.81 244 GLN A O 1
ATOM 1977 N N . LEU A 1 245 ? -10.040 1.299 21.990 1.00 92.44 245 LEU A N 1
ATOM 1978 C CA . LEU A 1 245 ? -11.477 1.313 21.722 1.00 92.44 245 LEU A CA 1
ATOM 1979 C C . LEU A 1 245 ? -12.061 -0.107 21.800 1.00 92.44 245 LEU A C 1
ATOM 1981 O O . LEU A 1 245 ? -13.037 -0.322 22.513 1.00 92.44 245 LEU A O 1
ATOM 1985 N N . GLY A 1 246 ? -11.427 -1.084 21.143 1.00 89.88 246 GLY A N 1
ATOM 1986 C CA . GLY A 1 246 ? -11.828 -2.493 21.223 1.00 89.88 246 GLY A CA 1
ATOM 1987 C C . GLY A 1 246 ? -11.824 -3.034 22.656 1.00 89.88 246 GLY A C 1
ATOM 1988 O O . GLY A 1 246 ? -12.792 -3.668 23.078 1.00 89.88 246 GLY A O 1
ATOM 1989 N N . ASN A 1 247 ? -10.803 -2.689 23.444 1.00 90.38 247 ASN A N 1
ATOM 1990 C CA . ASN A 1 247 ? -10.730 -3.067 24.858 1.00 90.38 247 ASN A CA 1
ATOM 1991 C C . ASN A 1 247 ? -11.872 -2.463 25.692 1.00 90.38 247 ASN A C 1
ATOM 1993 O O . ASN A 1 247 ? -12.436 -3.160 26.532 1.00 90.38 247 ASN A O 1
ATOM 1997 N N . TYR A 1 248 ? -12.261 -1.202 25.461 1.00 92.94 248 TYR A N 1
ATOM 1998 C CA . TYR A 1 248 ? -13.405 -0.596 26.159 1.00 92.94 248 TYR A CA 1
ATOM 1999 C C . TYR A 1 248 ? -14.737 -1.273 25.822 1.00 92.94 248 TYR A C 1
ATOM 2001 O O . TYR A 1 248 ? -15.627 -1.329 26.673 1.00 92.94 248 TYR A O 1
ATOM 2009 N N . PHE A 1 249 ? -14.856 -1.831 24.617 1.00 90.81 249 PHE A N 1
ATOM 2010 C CA . PHE A 1 249 ? -15.985 -2.670 24.219 1.00 90.81 249 PHE A CA 1
ATOM 2011 C C . PHE A 1 249 ? -15.851 -4.138 24.659 1.00 90.81 249 PHE A C 1
ATOM 2013 O O . PHE A 1 249 ? -16.731 -4.942 24.356 1.00 90.81 249 PHE A O 1
ATOM 2020 N N . ASN A 1 250 ? -14.805 -4.489 25.415 1.00 91.44 250 ASN A N 1
ATOM 2021 C CA . ASN A 1 250 ? -14.499 -5.850 25.864 1.00 91.44 250 ASN A CA 1
ATOM 2022 C C . ASN A 1 250 ? -14.349 -6.853 24.704 1.00 91.44 250 ASN A C 1
ATOM 2024 O O . ASN A 1 250 ? -14.774 -8.004 24.813 1.00 91.44 250 ASN A O 1
ATOM 2028 N N . VAL A 1 251 ? -13.769 -6.417 23.581 1.00 85.81 251 VAL A N 1
ATOM 2029 C CA . VAL A 1 251 ? -13.402 -7.321 22.485 1.00 85.81 251 VAL A CA 1
ATOM 2030 C C . VAL A 1 251 ? -12.202 -8.163 22.916 1.00 85.81 251 VAL A C 1
ATOM 2032 O O . VAL A 1 251 ? -11.210 -7.634 23.415 1.00 85.81 251 VAL A O 1
ATOM 2035 N N . ASP A 1 252 ? -12.309 -9.480 22.739 1.00 83.06 252 ASP A N 1
ATOM 2036 C CA . ASP A 1 252 ? -11.267 -10.431 23.123 1.00 83.06 252 ASP A CA 1
ATOM 2037 C C . ASP A 1 252 ? -9.955 -10.165 22.371 1.00 83.06 252 ASP A C 1
ATOM 2039 O O . ASP A 1 252 ? -9.966 -9.837 21.181 1.00 83.06 252 ASP A O 1
ATOM 2043 N N . SER A 1 253 ? -8.815 -10.347 23.042 1.00 78.81 253 SER A N 1
ATOM 2044 C CA . SER A 1 253 ? -7.503 -10.085 22.448 1.00 78.81 253 SER A CA 1
ATOM 2045 C C . SER A 1 253 ? -7.229 -10.933 21.203 1.00 78.81 253 SER A C 1
ATOM 2047 O O . SER A 1 253 ? -6.610 -10.439 20.268 1.00 78.81 253 SER A O 1
ATOM 2049 N N . SER A 1 254 ? -7.727 -12.173 21.149 1.00 71.81 254 SER A N 1
ATOM 2050 C CA . SER A 1 254 ? -7.594 -13.034 19.966 1.00 71.81 254 SER A CA 1
ATOM 2051 C C . SER A 1 254 ? -8.330 -12.466 18.752 1.00 71.81 254 SER A C 1
ATOM 2053 O O . SER A 1 254 ? -7.833 -12.553 17.633 1.00 71.81 254 SER A O 1
ATOM 2055 N N . ILE A 1 255 ? -9.480 -11.818 18.964 1.00 70.75 255 ILE A N 1
ATOM 2056 C CA . ILE A 1 255 ? -10.209 -11.115 17.905 1.00 70.75 255 ILE A CA 1
ATOM 2057 C C . ILE A 1 255 ? -9.485 -9.827 17.533 1.00 70.75 255 ILE A C 1
ATOM 2059 O O . ILE A 1 255 ? -9.348 -9.532 16.349 1.00 70.75 255 ILE A O 1
ATOM 2063 N N . MET A 1 256 ? -8.979 -9.081 18.516 1.00 78.94 256 MET A N 1
ATOM 2064 C CA . MET A 1 256 ? -8.180 -7.882 18.252 1.00 78.94 256 MET A CA 1
ATOM 2065 C C . MET A 1 256 ? -6.955 -8.192 17.386 1.00 78.94 256 MET A C 1
ATOM 2067 O O . MET A 1 256 ? -6.635 -7.412 16.497 1.00 78.94 256 MET A O 1
ATOM 2071 N N . ASP A 1 257 ? -6.316 -9.345 17.585 1.00 69.88 257 ASP A N 1
ATOM 2072 C CA . ASP A 1 257 ? -5.185 -9.785 16.766 1.00 69.88 257 ASP A CA 1
ATOM 2073 C C . ASP A 1 257 ? -5.590 -10.202 15.344 1.00 69.88 257 ASP A C 1
ATOM 2075 O O . ASP A 1 257 ? -4.820 -9.981 14.413 1.00 69.88 257 ASP A O 1
ATOM 2079 N N . VAL A 1 258 ? -6.797 -10.747 15.150 1.00 64.31 258 VAL A N 1
ATOM 2080 C CA . VAL A 1 258 ? -7.364 -11.018 13.812 1.00 64.31 258 VAL A CA 1
ATOM 2081 C C . VAL A 1 258 ? -7.718 -9.724 13.084 1.00 64.31 258 VAL A C 1
ATOM 2083 O O . VAL A 1 258 ? -7.595 -9.646 11.864 1.00 64.31 258 VAL A O 1
ATOM 2086 N N . LEU A 1 259 ? -8.181 -8.715 13.825 1.00 65.50 259 LEU A N 1
ATOM 2087 C CA . LEU A 1 259 ? -8.541 -7.413 13.275 1.00 65.50 259 LEU A CA 1
ATOM 2088 C C . LEU A 1 259 ? -7.326 -6.535 12.972 1.00 65.50 259 LEU A C 1
ATOM 2090 O O . LEU A 1 259 ? -7.488 -5.500 12.316 1.00 65.50 259 LEU A O 1
ATOM 2094 N N . GLU A 1 260 ? -6.140 -6.928 13.433 1.00 65.88 260 GLU A N 1
ATOM 2095 C CA . GLU A 1 260 ? -4.913 -6.200 13.170 1.00 65.88 260 GLU A CA 1
ATOM 2096 C C . GLU A 1 260 ? -4.748 -6.017 11.661 1.00 65.88 260 GLU A C 1
ATOM 2098 O O . GLU A 1 260 ? -4.950 -6.967 10.894 1.00 65.88 260 GLU A O 1
ATOM 2103 N N . PRO A 1 261 ? -4.390 -4.807 11.197 1.00 58.12 261 PRO A N 1
ATOM 2104 C CA . PRO A 1 261 ? -3.938 -4.692 9.826 1.00 58.12 261 PRO A CA 1
ATOM 2105 C C . PRO A 1 261 ? -2.774 -5.676 9.635 1.00 58.12 261 PRO A C 1
ATOM 2107 O O . PRO A 1 261 ? -2.013 -5.898 10.584 1.00 58.12 261 PRO A O 1
ATOM 2110 N N . PRO A 1 262 ? -2.628 -6.282 8.444 1.00 51.22 262 PRO A N 1
ATOM 2111 C CA . PRO A 1 262 ? -1.506 -7.164 8.157 1.00 51.22 262 PRO A CA 1
ATOM 2112 C C . PRO A 1 262 ? -0.211 -6.513 8.654 1.00 51.22 262 PRO A C 1
ATOM 2114 O O . PRO A 1 262 ? 0.130 -5.410 8.222 1.00 51.22 262 PRO A O 1
ATOM 2117 N N . LYS A 1 263 ? 0.447 -7.146 9.634 1.00 46.47 263 LYS A N 1
ATOM 2118 C CA . LYS A 1 263 ? 1.658 -6.606 10.258 1.00 46.47 263 LYS A CA 1
ATOM 2119 C C . LYS A 1 263 ? 2.742 -6.569 9.187 1.00 46.47 263 LYS A C 1
ATOM 2121 O O . LYS A 1 263 ? 3.243 -7.619 8.822 1.00 46.47 263 LYS A O 1
ATOM 2126 N N . ASP A 1 264 ? 3.041 -5.375 8.684 1.00 41.53 264 ASP A N 1
ATOM 2127 C CA . ASP A 1 264 ? 4.193 -5.004 7.859 1.00 41.53 264 ASP A CA 1
ATOM 2128 C C . ASP A 1 264 ? 4.644 -5.990 6.749 1.00 41.53 264 ASP A C 1
ATOM 2130 O O . ASP A 1 264 ? 5.216 -7.048 6.992 1.00 41.53 264 ASP A O 1
ATOM 2134 N N . LYS A 1 265 ? 4.595 -5.519 5.493 1.00 42.88 265 LYS A N 1
ATOM 2135 C CA . LYS A 1 265 ? 5.474 -5.939 4.371 1.00 42.88 265 LYS A CA 1
ATOM 2136 C C . LYS A 1 265 ? 5.272 -7.325 3.742 1.00 42.88 265 LYS A C 1
ATOM 2138 O O . LYS A 1 265 ? 6.027 -7.668 2.831 1.00 42.88 265 LYS A O 1
ATOM 2143 N N . GLU A 1 266 ? 4.268 -8.108 4.124 1.00 39.44 266 GLU A N 1
ATOM 2144 C CA . GLU A 1 266 ? 4.104 -9.479 3.601 1.00 39.44 266 GLU A CA 1
ATOM 2145 C C . GLU A 1 266 ? 3.556 -9.624 2.173 1.00 39.44 266 GLU A C 1
ATOM 2147 O O . GLU A 1 266 ? 3.260 -10.733 1.732 1.00 39.44 266 GLU A O 1
ATOM 2152 N N . VAL A 1 267 ? 3.515 -8.558 1.374 1.00 46.91 267 VAL A N 1
ATOM 2153 C CA . VAL A 1 267 ? 3.261 -8.725 -0.061 1.00 46.91 267 VAL A CA 1
ATOM 2154 C C . VAL A 1 267 ? 4.144 -7.824 -0.929 1.00 46.91 267 VAL A C 1
ATOM 2156 O O . VAL A 1 267 ? 3.716 -7.289 -1.939 1.00 46.91 267 VAL A O 1
ATOM 2159 N N . HIS A 1 268 ? 5.424 -7.690 -0.593 1.00 58.81 268 HIS A N 1
ATOM 2160 C CA . HIS A 1 268 ? 6.415 -7.133 -1.526 1.00 58.81 268 HIS A CA 1
ATOM 2161 C C . HIS A 1 268 ? 7.288 -8.231 -2.119 1.00 58.81 268 HIS A C 1
ATOM 2163 O O . HIS A 1 268 ? 8.507 -8.217 -1.974 1.00 58.81 268 HIS A O 1
ATOM 2169 N N . SER A 1 269 ? 6.658 -9.208 -2.771 1.00 68.50 269 SER A N 1
ATOM 2170 C CA . SER A 1 269 ? 7.405 -10.215 -3.512 1.00 68.50 269 SER A CA 1
ATOM 2171 C C . SER A 1 269 ? 6.895 -10.372 -4.941 1.00 68.50 269 SER A C 1
ATOM 2173 O O . SER A 1 269 ? 5.951 -11.133 -5.187 1.00 68.50 269 SER A O 1
ATOM 2175 N N . PRO A 1 270 ? 7.539 -9.695 -5.907 1.00 72.00 270 PRO A N 1
ATOM 2176 C CA . PRO A 1 270 ? 7.365 -9.992 -7.322 1.00 72.00 270 PRO A CA 1
ATOM 2177 C C . PRO A 1 270 ? 7.574 -11.482 -7.629 1.00 72.00 270 PRO A C 1
ATOM 2179 O O . PRO A 1 270 ? 6.828 -12.061 -8.417 1.00 72.00 270 PRO A O 1
ATOM 2182 N N . THR A 1 271 ? 8.514 -12.142 -6.940 1.00 84.69 271 THR A N 1
ATOM 2183 C CA . THR A 1 271 ? 8.707 -13.596 -7.031 1.00 84.69 271 THR A CA 1
ATOM 2184 C C . THR A 1 271 ? 7.458 -14.367 -6.603 1.00 84.69 271 THR A C 1
ATOM 2186 O O . THR A 1 271 ? 7.021 -15.257 -7.329 1.00 84.69 271 THR A O 1
ATOM 2189 N N . ALA A 1 272 ? 6.837 -14.030 -5.469 1.00 81.31 272 ALA A N 1
ATOM 2190 C CA . ALA A 1 272 ? 5.631 -14.713 -5.002 1.00 81.31 272 ALA A CA 1
ATOM 2191 C C . ALA A 1 272 ? 4.448 -14.506 -5.958 1.00 81.31 272 ALA A C 1
ATOM 2193 O O . ALA A 1 272 ? 3.721 -15.455 -6.249 1.00 81.31 272 ALA A O 1
ATOM 2194 N N . LYS A 1 273 ? 4.297 -13.298 -6.517 1.00 74.50 273 LYS A N 1
ATOM 2195 C CA . LYS A 1 273 ? 3.289 -13.011 -7.550 1.00 74.50 273 LYS A CA 1
ATOM 2196 C C . LYS A 1 273 ? 3.512 -13.829 -8.818 1.00 74.50 273 LYS A C 1
ATOM 2198 O O . LYS A 1 273 ? 2.560 -14.403 -9.337 1.00 74.50 273 LYS A O 1
ATOM 2203 N N . VAL A 1 274 ? 4.756 -13.935 -9.280 1.00 83.94 274 VAL A N 1
ATOM 2204 C CA . VAL A 1 274 ? 5.116 -14.781 -10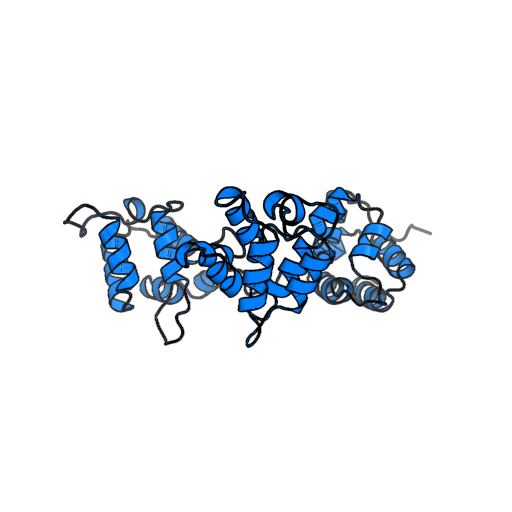.423 1.00 83.94 274 VAL A CA 1
ATOM 2205 C C . VAL A 1 274 ? 4.728 -16.241 -10.166 1.00 83.94 274 VAL A C 1
ATOM 2207 O O . VAL A 1 274 ? 4.124 -16.875 -11.030 1.00 83.94 274 VAL A O 1
ATOM 2210 N N . ILE A 1 275 ? 5.020 -16.776 -8.976 1.00 88.62 275 ILE A N 1
ATOM 2211 C CA . ILE A 1 275 ? 4.655 -18.152 -8.603 1.00 88.62 275 ILE A CA 1
ATOM 2212 C C . ILE A 1 275 ? 3.131 -18.336 -8.526 1.00 88.62 275 ILE A C 1
ATOM 2214 O O . ILE A 1 275 ? 2.609 -19.331 -9.037 1.00 88.62 275 ILE A O 1
ATOM 2218 N N . SER A 1 276 ? 2.411 -17.369 -7.958 1.00 81.56 276 SER A N 1
ATOM 2219 C CA . SER A 1 276 ? 0.945 -17.374 -7.893 1.00 81.56 276 SER A CA 1
ATOM 2220 C C . SER A 1 276 ? 0.317 -17.339 -9.292 1.00 81.56 276 SER A C 1
ATOM 2222 O O . SER A 1 276 ? -0.515 -18.188 -9.624 1.00 81.56 276 SER A O 1
ATOM 2224 N N . TRP A 1 277 ? 0.791 -16.445 -10.169 1.00 81.12 277 TRP A N 1
ATOM 2225 C CA . TRP A 1 277 ? 0.329 -16.368 -11.555 1.00 81.12 277 TRP A CA 1
ATOM 2226 C C . TRP A 1 277 ? 0.603 -17.665 -12.315 1.00 81.12 277 TRP A C 1
ATOM 2228 O O . TRP A 1 277 ? -0.293 -18.187 -12.972 1.00 81.12 277 TRP A O 1
ATOM 2238 N N . LEU A 1 278 ? 1.805 -18.238 -12.194 1.00 84.06 278 LEU A N 1
ATOM 2239 C CA . LEU A 1 278 ? 2.126 -19.513 -12.837 1.00 84.06 278 LEU A CA 1
ATOM 2240 C C . LEU A 1 278 ? 1.230 -20.647 -12.328 1.00 84.06 278 LEU A C 1
ATOM 2242 O O . LEU A 1 278 ? 0.827 -21.498 -13.115 1.00 84.06 278 LEU A O 1
ATOM 2246 N N . THR A 1 279 ? 0.879 -20.646 -11.042 1.00 83.19 279 THR A N 1
ATOM 2247 C CA . THR A 1 279 ? -0.035 -21.638 -10.460 1.00 83.19 279 THR A CA 1
ATOM 2248 C C . THR A 1 279 ? -1.440 -21.528 -11.056 1.00 83.19 279 THR A C 1
ATOM 2250 O O . THR A 1 279 ? -2.055 -22.552 -11.352 1.00 83.19 279 THR A O 1
ATOM 2253 N N . ALA A 1 280 ? -1.931 -20.306 -11.276 1.00 72.62 280 ALA A N 1
ATOM 2254 C CA . ALA A 1 280 ? -3.255 -20.056 -11.840 1.00 72.62 280 ALA A CA 1
ATOM 2255 C C . ALA A 1 280 ? -3.310 -20.257 -13.366 1.00 72.62 280 ALA A C 1
ATOM 2257 O O . ALA A 1 280 ? -4.198 -20.939 -13.874 1.00 72.62 280 ALA A O 1
ATOM 2258 N N . ALA A 1 281 ? -2.358 -19.683 -14.102 1.00 68.94 281 ALA A N 1
ATOM 2259 C CA . ALA A 1 281 ? -2.357 -19.646 -15.564 1.00 68.94 281 ALA A CA 1
ATOM 2260 C C . ALA A 1 281 ? -1.713 -20.885 -16.204 1.00 68.94 281 ALA A C 1
ATOM 2262 O O . ALA A 1 281 ? -2.023 -21.235 -17.342 1.00 68.94 281 ALA A O 1
ATOM 2263 N N . ARG A 1 282 ? -0.790 -21.550 -15.498 1.00 84.81 282 ARG A N 1
ATOM 2264 C CA . ARG A 1 282 ? -0.035 -22.714 -15.989 1.00 84.81 282 ARG A CA 1
ATOM 2265 C C . ARG A 1 282 ? 0.060 -23.796 -14.903 1.00 84.81 282 ARG A C 1
ATOM 2267 O O . ARG A 1 282 ? 1.168 -24.134 -14.478 1.00 84.81 282 ARG A O 1
ATOM 2274 N N . PRO A 1 283 ? -1.066 -24.392 -14.472 1.00 84.38 283 PRO A N 1
ATOM 2275 C CA . PRO A 1 283 ? -1.107 -25.310 -13.328 1.00 84.38 283 PRO A CA 1
ATOM 2276 C C . PRO A 1 283 ? -0.268 -26.585 -13.514 1.00 84.38 283 PRO A C 1
ATOM 2278 O O . PRO A 1 283 ? 0.099 -27.224 -12.532 1.00 84.38 283 PRO A O 1
ATOM 2281 N N . SER A 1 284 ? 0.068 -26.949 -14.757 1.00 87.38 284 SER A N 1
ATOM 2282 C CA . SER A 1 284 ? 0.973 -28.060 -15.078 1.00 87.38 284 SER A CA 1
ATOM 2283 C C . SER A 1 284 ? 2.459 -27.727 -14.901 1.00 87.38 284 SER A C 1
ATOM 2285 O O . SER A 1 284 ? 3.293 -28.604 -15.106 1.00 87.38 284 SER A O 1
ATOM 2287 N N . THR A 1 285 ? 2.807 -26.478 -14.573 1.00 90.06 285 THR A N 1
ATOM 2288 C CA . THR A 1 285 ? 4.192 -26.074 -14.297 1.00 90.06 285 THR A CA 1
ATOM 2289 C C . THR A 1 285 ? 4.712 -26.844 -13.094 1.00 90.06 285 THR A C 1
ATOM 2291 O O . THR A 1 285 ? 4.037 -26.951 -12.068 1.00 90.06 285 THR A O 1
ATOM 2294 N N . THR A 1 286 ? 5.927 -27.365 -13.206 1.00 94.31 286 THR A N 1
ATOM 2295 C CA . THR A 1 286 ? 6.543 -28.193 -12.169 1.00 94.31 286 THR A CA 1
ATOM 2296 C C . THR A 1 286 ? 7.638 -27.433 -11.426 1.00 94.31 286 THR A C 1
ATOM 2298 O O . THR A 1 286 ? 8.196 -26.454 -11.929 1.00 94.31 286 THR A O 1
ATOM 2301 N N . ILE A 1 287 ? 7.998 -27.901 -10.231 1.00 92.50 287 ILE A N 1
ATOM 2302 C CA . ILE A 1 287 ? 9.166 -27.387 -9.501 1.00 92.50 287 ILE A CA 1
ATOM 2303 C C . ILE A 1 287 ? 10.453 -27.601 -10.311 1.00 92.50 287 ILE A C 1
ATOM 2305 O O . ILE A 1 287 ? 11.350 -26.762 -10.253 1.00 92.50 287 ILE A O 1
ATOM 2309 N N . ASP A 1 288 ? 10.528 -28.652 -11.133 1.00 92.12 288 ASP A N 1
ATOM 2310 C CA . ASP A 1 288 ? 11.656 -28.874 -12.043 1.00 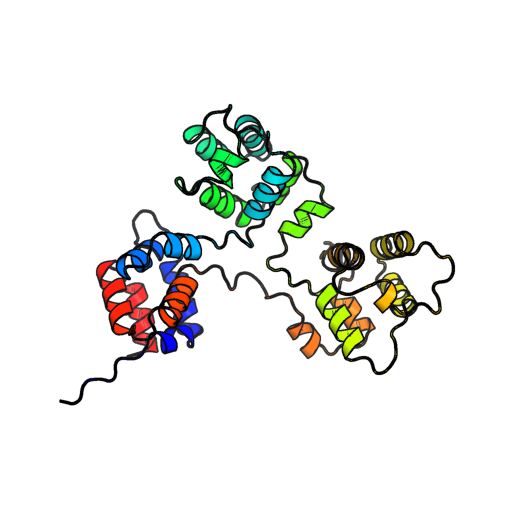92.12 288 ASP A CA 1
ATOM 2311 C C . ASP A 1 288 ? 11.756 -27.784 -13.120 1.00 92.12 288 ASP A C 1
ATOM 2313 O O . ASP A 1 288 ? 12.861 -27.395 -13.500 1.00 92.12 288 ASP A O 1
ATOM 2317 N N . ASP A 1 289 ? 10.631 -27.253 -13.604 1.00 93.38 289 ASP A N 1
ATOM 2318 C CA . ASP A 1 289 ? 10.631 -26.138 -14.559 1.00 93.38 289 ASP A CA 1
ATOM 2319 C C . ASP A 1 289 ? 11.122 -24.846 -13.899 1.00 93.38 289 ASP A C 1
ATOM 2321 O O . ASP A 1 289 ? 11.957 -24.138 -14.472 1.00 93.38 289 ASP A O 1
ATOM 2325 N N . VAL A 1 290 ? 10.686 -24.591 -12.659 1.00 92.31 290 VAL A N 1
ATOM 2326 C CA . VAL A 1 290 ? 11.188 -23.482 -11.831 1.00 92.31 290 VAL A CA 1
ATOM 2327 C C . VAL A 1 290 ? 12.692 -23.641 -11.586 1.00 92.31 290 VAL A C 1
ATOM 2329 O O . VAL A 1 290 ? 13.453 -22.694 -11.781 1.00 92.31 290 VAL A O 1
ATOM 2332 N N . ALA A 1 291 ? 13.155 -24.842 -11.231 1.00 93.06 291 ALA A N 1
ATOM 2333 C CA . ALA A 1 291 ? 14.570 -25.123 -11.015 1.00 93.06 291 ALA A CA 1
ATOM 2334 C C . ALA A 1 291 ? 15.394 -24.895 -12.293 1.00 93.06 291 ALA A C 1
ATOM 2336 O O . ALA A 1 291 ? 16.402 -24.191 -12.260 1.00 93.06 291 ALA A O 1
ATOM 2337 N N . LYS A 1 292 ? 14.944 -25.393 -13.450 1.00 93.81 292 LYS A N 1
ATOM 2338 C CA . LYS A 1 292 ? 15.617 -25.139 -14.737 1.00 93.81 292 LYS A CA 1
ATOM 2339 C C . LYS A 1 292 ? 15.701 -23.647 -15.055 1.00 93.81 292 LYS A C 1
ATOM 2341 O O . LYS A 1 292 ? 16.707 -23.197 -15.603 1.00 93.81 292 LYS A O 1
ATOM 2346 N N . ALA A 1 293 ? 14.667 -22.869 -14.738 1.00 94.31 293 ALA A N 1
ATOM 2347 C CA . ALA A 1 293 ? 14.698 -21.426 -14.941 1.00 94.31 293 ALA A CA 1
ATOM 2348 C C . ALA A 1 293 ? 15.726 -20.738 -14.030 1.00 94.31 293 ALA A C 1
ATOM 2350 O O . ALA A 1 293 ? 16.512 -19.921 -14.511 1.00 94.31 293 ALA A O 1
ATOM 2351 N N . LEU A 1 294 ? 15.790 -21.121 -12.752 1.00 92.31 294 LEU A N 1
ATOM 2352 C CA . LEU A 1 294 ? 16.775 -20.596 -11.800 1.00 92.31 294 LEU A CA 1
ATOM 2353 C C . LEU A 1 294 ? 18.215 -20.976 -12.161 1.00 92.31 294 LEU A C 1
ATOM 2355 O O . LEU A 1 294 ? 19.124 -20.156 -12.023 1.00 92.31 294 LEU A O 1
ATOM 2359 N N . GLU A 1 295 ? 18.428 -22.186 -12.678 1.00 92.00 295 GLU A N 1
ATOM 2360 C CA . GLU A 1 295 ? 19.727 -22.635 -13.182 1.00 92.00 295 GLU A CA 1
ATOM 2361 C C . GLU A 1 295 ? 20.192 -21.793 -14.376 1.00 92.00 295 GLU A C 1
ATOM 2363 O O . GLU A 1 295 ? 21.336 -21.338 -14.412 1.00 92.00 295 GLU A O 1
ATOM 2368 N N . LYS A 1 296 ? 19.290 -21.496 -15.320 1.00 94.19 296 LYS A N 1
ATOM 2369 C CA . LYS A 1 296 ? 19.596 -20.662 -16.493 1.00 94.19 296 LYS A CA 1
ATOM 2370 C C . LYS A 1 296 ? 19.988 -19.234 -16.128 1.00 94.19 296 LYS A C 1
ATOM 2372 O O . LYS A 1 296 ? 20.895 -18.682 -16.748 1.00 94.19 296 LYS A O 1
ATOM 2377 N N . ILE A 1 297 ? 19.366 -18.655 -15.101 1.00 91.81 297 ILE A N 1
ATOM 2378 C CA . ILE A 1 297 ? 19.766 -17.339 -14.575 1.00 91.81 297 ILE A CA 1
ATOM 2379 C C . ILE A 1 297 ? 20.929 -17.420 -13.571 1.00 91.81 297 ILE A C 1
ATOM 2381 O O . ILE A 1 297 ? 21.305 -16.408 -12.982 1.00 91.81 297 ILE A O 1
ATOM 2385 N N . LYS A 1 298 ? 21.525 -18.610 -13.400 1.00 89.69 298 LYS A N 1
ATOM 2386 C CA . LYS A 1 298 ? 22.680 -18.900 -12.535 1.00 89.69 298 LYS A CA 1
ATOM 2387 C C . LYS A 1 298 ? 22.443 -18.602 -11.046 1.00 89.69 298 LYS A C 1
ATOM 2389 O O . LYS A 1 298 ? 23.387 -18.308 -10.314 1.00 89.69 298 LYS A O 1
ATOM 2394 N N . ARG A 1 299 ? 21.198 -18.710 -10.571 1.00 87.94 299 ARG A N 1
ATOM 2395 C CA . ARG A 1 299 ? 20.813 -18.512 -9.161 1.00 87.94 299 ARG A CA 1
ATOM 2396 C C . ARG A 1 299 ? 20.852 -19.821 -8.374 1.00 87.94 299 ARG A C 1
ATOM 2398 O O . ARG A 1 299 ? 19.832 -20.373 -7.963 1.00 87.94 299 ARG A O 1
ATOM 2405 N N . TYR A 1 300 ? 22.063 -20.343 -8.175 1.00 89.44 300 TYR A N 1
ATOM 2406 C CA . TYR A 1 300 ? 22.294 -21.596 -7.441 1.00 89.44 300 TYR A CA 1
ATOM 2407 C C . TYR A 1 300 ? 21.933 -21.512 -5.949 1.00 89.44 300 TYR A C 1
ATOM 2409 O O . TYR A 1 300 ? 21.593 -22.519 -5.329 1.00 89.44 300 TYR A O 1
ATOM 2417 N N . ASP A 1 301 ? 21.973 -20.310 -5.379 1.00 83.56 301 ASP A N 1
ATOM 2418 C CA . ASP A 1 301 ? 21.475 -20.000 -4.042 1.00 83.56 301 ASP A CA 1
ATOM 2419 C C . ASP A 1 301 ? 19.960 -20.242 -3.933 1.00 83.56 301 ASP A C 1
ATOM 2421 O O . ASP A 1 301 ? 19.517 -20.961 -3.036 1.00 83.56 301 ASP A O 1
ATOM 2425 N N . ALA A 1 302 ? 19.181 -19.756 -4.904 1.00 86.88 302 ALA A N 1
ATOM 2426 C CA . ALA A 1 302 ? 17.741 -20.002 -4.996 1.00 86.88 302 ALA A CA 1
ATOM 2427 C C . ALA A 1 302 ? 17.418 -21.490 -5.244 1.00 86.88 302 ALA A C 1
ATOM 2429 O O . ALA A 1 302 ? 16.492 -22.046 -4.650 1.00 86.88 302 ALA A O 1
ATOM 2430 N N . LEU A 1 303 ? 18.228 -22.178 -6.058 1.00 87.94 303 LEU A N 1
ATOM 2431 C CA . LEU A 1 303 ? 18.108 -23.626 -6.273 1.00 87.94 303 LEU A CA 1
ATOM 2432 C C . LEU A 1 303 ? 18.291 -24.435 -4.990 1.00 87.94 303 LEU A C 1
ATOM 2434 O O . LEU A 1 303 ? 17.572 -25.409 -4.762 1.00 87.94 303 LEU A O 1
ATOM 2438 N N . LYS A 1 304 ? 19.256 -24.049 -4.148 1.00 86.38 304 LYS A N 1
ATOM 2439 C CA . LYS A 1 304 ? 19.497 -24.714 -2.865 1.00 86.38 304 LYS A CA 1
ATOM 2440 C C . LYS A 1 304 ? 18.278 -24.597 -1.947 1.00 86.38 304 LYS A C 1
ATOM 2442 O O . LYS A 1 304 ? 17.941 -25.573 -1.280 1.00 86.38 304 LYS A O 1
ATOM 2447 N N . ILE A 1 305 ? 17.604 -23.444 -1.959 1.00 87.31 305 ILE A N 1
ATOM 2448 C CA . ILE A 1 305 ? 16.359 -23.222 -1.212 1.00 87.31 305 ILE A CA 1
ATOM 2449 C C . ILE A 1 305 ? 15.279 -24.191 -1.705 1.00 87.31 305 ILE A C 1
ATOM 2451 O O . ILE A 1 305 ? 14.753 -24.952 -0.897 1.00 87.31 305 ILE A O 1
ATOM 2455 N N . LEU A 1 306 ? 15.014 -24.261 -3.014 1.00 88.06 306 LEU A N 1
ATOM 2456 C CA . LEU A 1 306 ? 14.010 -25.190 -3.556 1.00 88.06 306 LEU A CA 1
ATOM 2457 C C . LEU A 1 306 ? 14.309 -26.654 -3.217 1.00 88.06 306 LEU A C 1
ATOM 2459 O O . LEU A 1 306 ? 13.446 -27.358 -2.699 1.00 88.06 306 LEU A O 1
ATOM 2463 N N . ARG A 1 307 ? 15.548 -27.106 -3.442 1.00 87.25 307 ARG A N 1
ATOM 2464 C CA . ARG A 1 307 ? 15.967 -28.490 -3.157 1.00 87.25 307 ARG A CA 1
ATOM 2465 C C . ARG A 1 307 ? 15.847 -28.852 -1.679 1.00 87.25 307 ARG A C 1
ATOM 2467 O O . ARG A 1 307 ? 15.523 -29.984 -1.349 1.00 87.25 307 ARG A O 1
ATOM 2474 N N . SER A 1 308 ? 16.075 -27.898 -0.776 1.00 89.06 308 SER A N 1
ATOM 2475 C CA . SER A 1 308 ? 15.923 -28.143 0.664 1.00 89.06 308 SER A CA 1
ATOM 2476 C C . SER A 1 308 ? 14.475 -28.391 1.100 1.00 89.06 308 SER A C 1
ATOM 2478 O O . SER A 1 308 ? 14.261 -28.958 2.167 1.00 89.06 308 SER A O 1
ATOM 2480 N N . HIS A 1 309 ? 13.499 -27.987 0.282 1.00 87.38 309 HIS A N 1
ATOM 2481 C CA . HIS A 1 309 ? 12.077 -28.088 0.597 1.00 87.38 309 HIS A CA 1
ATOM 2482 C C . HIS A 1 309 ? 11.321 -29.127 -0.255 1.00 87.38 309 HIS A C 1
ATOM 2484 O O . HIS A 1 309 ? 10.254 -29.562 0.169 1.00 87.38 309 HIS A O 1
ATOM 2490 N N . PHE A 1 310 ? 11.847 -29.532 -1.421 1.00 83.31 310 PHE A N 1
ATOM 2491 C CA . PHE A 1 310 ? 11.111 -30.348 -2.406 1.00 83.31 310 PHE A CA 1
ATOM 2492 C C . PHE A 1 310 ? 11.924 -31.480 -3.068 1.00 83.31 310 PHE A C 1
ATOM 2494 O O . PHE A 1 310 ? 11.521 -31.971 -4.120 1.00 83.31 310 PHE A O 1
ATOM 2501 N N . ASN A 1 311 ? 13.071 -31.867 -2.500 1.00 63.34 311 ASN A N 1
ATOM 2502 C CA . ASN A 1 311 ? 13.860 -33.011 -2.986 1.00 63.34 311 ASN A CA 1
ATOM 2503 C C . ASN A 1 311 ? 13.143 -34.358 -2.826 1.00 63.34 311 ASN A C 1
ATOM 2505 O O . ASN A 1 311 ? 12.547 -34.581 -1.749 1.00 63.34 311 ASN A O 1
#

InterPro domains:
  IPR000488 Death domain [PS50017] (136-203)
  IPR000488 Death domain [PS50017] (242-310)
  IPR000488 Death domain [SM00005] (8-101)
  IPR000488 Death domain [SM00005] (109-203)
  IPR000488 Death domain [SM00005] (213-310)
  IPR011029 Death-like domain superfamily [G3DSA:1.10.533.10] (10-110)
  IPR011029 Death-like domain superfamily [G3DSA:1.10.533.10] (113-215)
  IPR011029 Death-like domain superfamily [G3DSA:1.10.533.10] (216-311)
  IPR011029 Death-like domain superfamily [SSF47986] (16-95)
  IPR011029 Death-like domain superfamily [SSF47986] (118-201)
  IPR011029 Death-like domain superfamily [SSF47986] (224-308)